Protein AF-A0A836FX72-F1 (afdb_monomer_lite)

Radius of gyration: 22.51 Å; chains: 1; bounding box: 65×48×49 Å

Foldseek 3Di:
DVVVVVVVVVVVVVVVVVVVLLLVLLVVVQVVQQVVCVVVVHGGQQPCPHGNPCVSVVVLVVLQVDDDDDDPDDPVVVVVVLVVVVVVQLVVLVVVLVVLVVVVCVVQVDDDLVVLLVVLQDLVVLVVVVVSLVVNVVSLCSNLCHPPNVPSVVVCVVVVDPVNNQGRVSVVVVSSVSSSSVVVVVVVSVSSVSSNVVNPDDDDDPVNVVVVD

Structure (mmCIF, N/CA/C/O backbone):
data_AF-A0A836FX72-F1
#
_entry.id   AF-A0A836FX72-F1
#
loop_
_atom_site.group_PDB
_atom_site.id
_atom_site.type_symbol
_atom_site.label_atom_id
_atom_site.label_alt_id
_atom_site.label_comp_id
_atom_site.label_asym_id
_atom_site.label_entity_id
_atom_site.label_seq_id
_atom_site.pdbx_PDB_ins_code
_atom_site.Cartn_x
_atom_site.Cartn_y
_atom_site.Cartn_z
_atom_site.occupancy
_atom_site.B_iso_or_equiv
_atom_site.auth_seq_id
_atom_site.auth_comp_id
_atom_site.auth_asym_id
_atom_site.auth_atom_id
_atom_site.pdbx_PDB_model_num
ATOM 1 N N . LEU A 1 1 ? 8.941 -32.228 25.944 1.00 68.69 1 LEU A N 1
ATOM 2 C CA . LEU A 1 1 ? 7.934 -32.585 24.914 1.00 68.69 1 LEU A CA 1
ATOM 3 C C . LEU A 1 1 ? 6.938 -31.453 24.655 1.00 68.69 1 LEU A C 1
ATOM 5 O O . LEU A 1 1 ? 6.919 -30.969 23.537 1.00 68.69 1 LEU A O 1
ATOM 9 N N . HIS A 1 2 ? 6.199 -30.949 25.654 1.00 79.69 2 HIS A N 1
ATOM 10 C CA . HIS A 1 2 ? 5.219 -29.865 25.441 1.00 79.69 2 HIS A CA 1
ATOM 11 C C . HIS A 1 2 ? 5.823 -28.561 24.873 1.00 79.69 2 HIS A C 1
ATOM 13 O O . HIS A 1 2 ? 5.296 -28.011 23.914 1.00 79.69 2 HIS A O 1
ATOM 19 N N . TYR A 1 3 ? 6.967 -28.100 25.400 1.00 82.31 3 TYR A N 1
ATOM 20 C CA . TYR A 1 3 ? 7.664 -26.912 24.875 1.00 82.31 3 TYR A CA 1
ATOM 21 C C . TYR A 1 3 ? 8.167 -27.109 23.435 1.00 82.31 3 TYR A C 1
ATOM 23 O O . TYR A 1 3 ? 7.985 -26.238 22.597 1.00 82.31 3 TYR A O 1
ATOM 31 N N . ILE A 1 4 ? 8.718 -28.290 23.130 1.00 84.25 4 ILE A N 1
ATOM 32 C CA . ILE A 1 4 ? 9.203 -28.638 21.785 1.00 84.25 4 ILE A CA 1
ATOM 33 C C . ILE A 1 4 ? 8.033 -28.667 20.788 1.00 84.25 4 ILE A C 1
ATOM 35 O O . ILE A 1 4 ? 8.119 -28.070 19.718 1.00 84.25 4 ILE A O 1
ATOM 39 N N . ASN A 1 5 ? 6.901 -29.270 21.164 1.00 87.00 5 ASN A N 1
ATOM 40 C CA . ASN A 1 5 ? 5.698 -29.267 20.332 1.00 87.00 5 ASN A CA 1
ATOM 41 C C . ASN A 1 5 ? 5.167 -27.844 20.116 1.00 87.00 5 ASN A C 1
ATOM 43 O O . ASN A 1 5 ? 4.819 -27.504 18.992 1.00 87.00 5 ASN A O 1
ATOM 47 N N . TYR A 1 6 ? 5.168 -26.994 21.148 1.00 90.62 6 TYR A N 1
ATOM 48 C CA . TYR A 1 6 ? 4.788 -25.586 21.011 1.00 90.62 6 TYR A CA 1
ATOM 49 C C . TYR A 1 6 ? 5.707 -24.843 20.035 1.00 90.62 6 TYR A C 1
ATOM 51 O O . TYR A 1 6 ? 5.209 -24.183 19.128 1.00 90.62 6 TYR A O 1
ATOM 59 N N . THR A 1 7 ? 7.031 -25.019 20.142 1.00 87.31 7 THR A N 1
ATOM 60 C CA . THR A 1 7 ? 7.983 -24.402 19.204 1.00 87.31 7 THR A CA 1
ATOM 61 C C . THR A 1 7 ? 7.789 -24.887 17.767 1.00 87.31 7 THR A C 1
ATOM 63 O O . THR A 1 7 ? 7.856 -24.091 16.833 1.00 87.31 7 THR A O 1
ATOM 66 N N . ILE A 1 8 ? 7.482 -26.173 17.566 1.00 90.88 8 ILE A N 1
ATOM 67 C CA . ILE A 1 8 ? 7.210 -26.726 16.233 1.00 90.88 8 ILE A CA 1
ATOM 68 C C . ILE A 1 8 ? 5.912 -26.139 15.674 1.00 90.88 8 ILE A 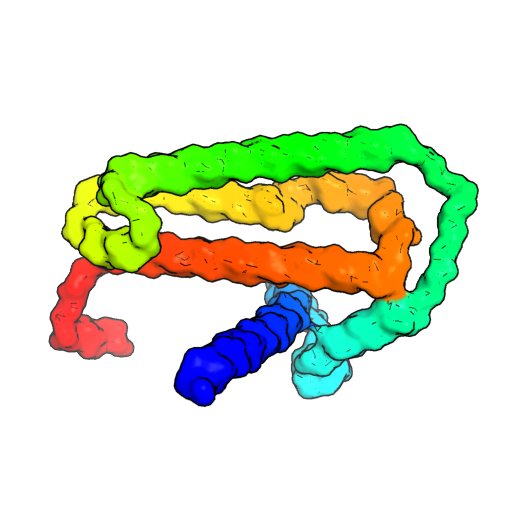C 1
ATOM 70 O O . ILE A 1 8 ? 5.897 -25.676 14.536 1.00 90.88 8 ILE A O 1
ATOM 74 N N . ILE A 1 9 ? 4.843 -26.086 16.474 1.00 91.56 9 ILE A N 1
ATOM 75 C CA . ILE A 1 9 ? 3.561 -25.495 16.067 1.00 91.56 9 ILE A CA 1
ATOM 76 C C . ILE A 1 9 ? 3.744 -24.018 15.705 1.00 91.56 9 ILE A C 1
ATOM 78 O O . ILE A 1 9 ? 3.233 -23.583 14.673 1.00 91.56 9 ILE A O 1
ATOM 82 N N . THR A 1 10 ? 4.515 -23.254 16.487 1.00 90.31 10 THR A N 1
ATOM 83 C CA . THR A 1 10 ? 4.788 -21.848 16.164 1.00 90.31 10 THR A CA 1
ATOM 84 C C . THR A 1 10 ? 5.560 -21.707 14.854 1.00 90.31 10 THR A C 1
ATOM 86 O O . THR A 1 10 ? 5.171 -20.896 14.018 1.00 90.31 10 THR A O 1
ATOM 89 N N . MET A 1 11 ? 6.578 -22.540 14.610 1.00 90.44 11 MET A N 1
ATOM 90 C CA . MET A 1 11 ? 7.338 -22.503 13.352 1.00 90.44 11 MET A CA 1
ATOM 91 C C . MET A 1 11 ? 6.458 -22.853 12.148 1.00 90.44 11 MET A C 1
ATOM 93 O O . MET A 1 11 ? 6.493 -22.159 11.135 1.00 90.44 11 MET A O 1
ATOM 97 N N . VAL A 1 12 ? 5.603 -23.872 12.275 1.00 93.56 12 VAL A N 1
ATOM 98 C CA . VAL A 1 12 ? 4.638 -24.236 11.226 1.00 93.56 12 VAL A CA 1
ATOM 99 C C . VAL A 1 12 ? 3.649 -23.096 10.973 1.00 93.56 12 VAL A C 1
ATOM 101 O O . VAL A 1 12 ? 3.371 -22.777 9.819 1.00 93.56 12 VAL A O 1
ATOM 104 N N . SER A 1 13 ? 3.150 -22.437 12.022 1.00 92.44 13 SER A N 1
ATOM 105 C CA . SER A 1 13 ? 2.222 -21.312 11.865 1.00 92.44 13 SER A CA 1
ATOM 106 C C . SER A 1 13 ? 2.851 -20.113 11.142 1.00 92.44 13 SER A C 1
ATOM 108 O O . SER A 1 13 ? 2.178 -19.480 10.329 1.00 92.44 13 SER A O 1
ATOM 110 N N . ILE A 1 14 ? 4.143 -19.848 11.372 1.00 92.75 14 ILE A N 1
ATOM 111 C CA . ILE A 1 14 ? 4.892 -18.789 10.681 1.00 92.75 14 ILE A CA 1
ATOM 112 C C . ILE A 1 14 ? 5.055 -19.135 9.195 1.00 92.75 14 ILE A C 1
ATOM 114 O O . ILE A 1 14 ? 4.744 -18.305 8.345 1.00 92.75 14 ILE A O 1
ATOM 118 N N . LEU A 1 15 ? 5.437 -20.373 8.863 1.00 92.25 15 LEU A N 1
ATOM 119 C CA . LEU A 1 15 ? 5.577 -20.805 7.463 1.00 92.25 15 LEU A CA 1
ATOM 120 C C . LEU A 1 15 ? 4.253 -20.720 6.694 1.00 92.25 15 LEU A C 1
ATOM 122 O O . LEU A 1 15 ? 4.210 -20.284 5.545 1.00 92.25 15 LEU A O 1
ATOM 126 N N . ILE A 1 16 ? 3.152 -21.116 7.334 1.00 94.06 16 ILE A N 1
ATOM 127 C CA . ILE A 1 16 ? 1.816 -21.007 6.743 1.00 94.06 16 ILE A CA 1
ATOM 128 C C . ILE A 1 16 ? 1.466 -19.534 6.476 1.00 94.06 16 ILE A C 1
ATOM 130 O O . ILE A 1 16 ? 0.937 -19.217 5.408 1.00 94.06 16 ILE A O 1
ATOM 134 N N . LEU A 1 17 ? 1.782 -18.630 7.409 1.00 90.56 17 LEU A N 1
ATOM 135 C CA . LEU A 1 17 ? 1.553 -17.193 7.242 1.00 90.56 17 LEU A CA 1
ATOM 136 C C . LEU A 1 17 ? 2.317 -16.632 6.035 1.00 90.56 17 LEU A C 1
ATOM 138 O O . LEU A 1 17 ? 1.729 -15.912 5.228 1.00 90.56 17 LEU A O 1
ATOM 142 N N . GLU A 1 18 ? 3.591 -16.990 5.875 1.00 88.25 18 GLU A N 1
ATOM 143 C CA . GLU A 1 18 ? 4.417 -16.539 4.747 1.00 88.25 18 GLU A CA 1
ATOM 144 C C . GLU A 1 18 ? 3.818 -16.950 3.395 1.00 88.25 18 GLU A C 1
ATOM 146 O O . GLU A 1 18 ? 3.715 -16.125 2.482 1.00 88.25 18 GLU A O 1
ATOM 151 N N . ILE A 1 19 ? 3.338 -18.193 3.277 1.00 91.62 19 ILE A N 1
ATOM 152 C CA . ILE A 1 19 ? 2.690 -18.687 2.053 1.00 91.62 19 ILE A CA 1
ATOM 153 C C . ILE A 1 19 ? 1.440 -17.859 1.730 1.00 91.62 19 ILE A C 1
ATOM 155 O O . ILE A 1 19 ? 1.252 -17.453 0.580 1.00 91.62 19 ILE A O 1
ATOM 159 N N . TYR A 1 20 ? 0.598 -17.561 2.724 1.00 91.00 20 TYR A N 1
ATOM 160 C CA . TYR A 1 20 ? -0.599 -16.746 2.502 1.00 91.00 20 TYR A CA 1
ATOM 161 C C . TYR A 1 20 ? -0.271 -15.319 2.063 1.00 91.00 20 TYR A C 1
ATOM 163 O O . TYR A 1 20 ? -0.951 -14.789 1.181 1.00 91.00 20 TYR A O 1
ATOM 171 N N . VAL A 1 21 ? 0.776 -14.708 2.622 1.00 90.62 21 VAL A N 1
ATOM 172 C CA . VAL A 1 21 ? 1.213 -13.365 2.214 1.00 90.62 21 VAL A CA 1
ATOM 173 C C . VAL A 1 21 ? 1.683 -13.370 0.758 1.00 90.62 21 VAL A C 1
ATOM 175 O O . VAL A 1 21 ? 1.241 -12.524 -0.019 1.00 90.62 21 VAL A O 1
ATOM 178 N N . LEU A 1 22 ? 2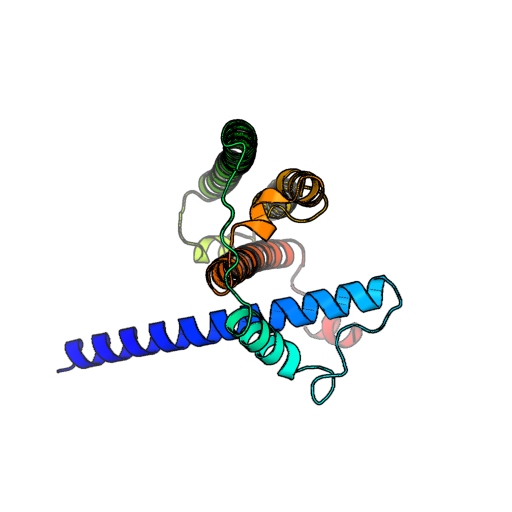.495 -14.350 0.344 1.00 89.25 22 LEU A N 1
ATOM 179 C CA . LEU A 1 22 ? 2.975 -14.461 -1.042 1.00 89.25 22 LEU A CA 1
ATOM 180 C C . LEU A 1 22 ? 1.834 -14.676 -2.044 1.00 89.25 22 LEU A C 1
ATOM 182 O O . LEU A 1 22 ? 1.803 -14.053 -3.109 1.00 89.25 22 LEU A O 1
ATOM 186 N N . VAL A 1 23 ? 0.862 -15.519 -1.692 1.00 91.50 23 VAL A N 1
ATOM 187 C CA . VAL A 1 23 ? -0.351 -15.715 -2.496 1.00 91.50 23 VAL A CA 1
ATOM 188 C C . VAL A 1 23 ? -1.155 -14.412 -2.579 1.00 91.50 23 VAL A C 1
ATOM 190 O O . VAL A 1 23 ? -1.604 -14.031 -3.663 1.00 91.50 23 VAL A O 1
ATOM 193 N N . GLY A 1 24 ? -1.285 -13.690 -1.463 1.00 90.94 24 GLY A N 1
ATOM 194 C CA . GLY A 1 24 ? -1.937 -12.383 -1.402 1.00 90.94 24 GLY A CA 1
ATOM 195 C C . GLY A 1 24 ? -1.296 -11.361 -2.339 1.00 90.94 24 GLY A C 1
ATOM 196 O O . GLY A 1 24 ? -2.005 -10.720 -3.115 1.00 90.94 24 GLY A O 1
ATOM 197 N N . VAL A 1 25 ? 0.036 -11.262 -2.336 1.00 92.25 25 VAL A N 1
ATOM 198 C CA . VAL A 1 25 ? 0.802 -10.390 -3.243 1.00 92.25 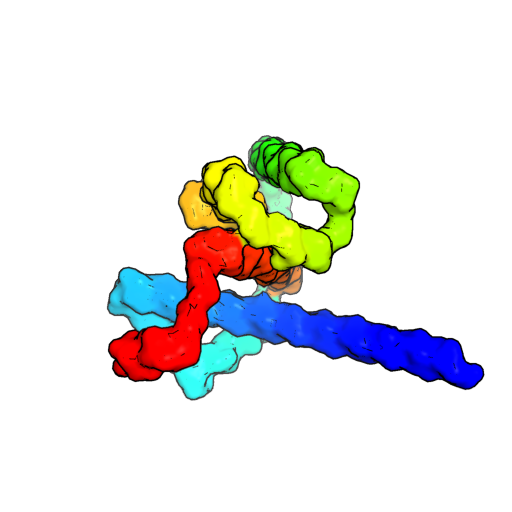25 VAL A CA 1
ATOM 199 C C . VAL A 1 25 ? 0.520 -10.734 -4.707 1.00 92.25 25 VAL A C 1
ATOM 201 O O . VAL A 1 25 ? 0.174 -9.856 -5.503 1.00 92.25 25 VAL A O 1
ATOM 204 N N . ALA A 1 26 ? 0.593 -12.018 -5.063 1.00 90.50 26 ALA A N 1
ATOM 205 C CA . ALA A 1 26 ? 0.369 -12.478 -6.430 1.00 90.50 26 ALA A CA 1
ATOM 206 C C . ALA A 1 26 ? -1.027 -12.086 -6.948 1.00 90.50 26 ALA A C 1
ATOM 208 O O . ALA A 1 26 ? -1.158 -11.566 -8.060 1.00 90.50 26 ALA A O 1
ATOM 209 N N . PHE A 1 27 ? -2.074 -12.271 -6.141 1.00 91.94 27 PHE A N 1
ATOM 210 C CA . PHE A 1 27 ? -3.436 -11.901 -6.530 1.00 91.94 27 PHE A CA 1
ATOM 211 C C . PHE A 1 27 ? -3.705 -10.398 -6.474 1.00 91.94 27 PHE A C 1
ATOM 213 O O . PHE A 1 27 ? -4.462 -9.899 -7.311 1.00 91.94 27 PHE A O 1
ATOM 220 N N . LEU A 1 28 ? -3.063 -9.663 -5.564 1.00 91.31 28 LEU A N 1
ATOM 221 C CA . LEU A 1 28 ? -3.167 -8.206 -5.506 1.00 91.31 28 LEU A CA 1
ATOM 222 C C . LEU A 1 28 ? -2.687 -7.570 -6.818 1.00 91.31 28 LEU A C 1
ATOM 224 O O . LEU A 1 28 ? -3.384 -6.719 -7.367 1.00 91.31 28 LEU A O 1
ATOM 228 N N . THR A 1 29 ? -1.581 -8.060 -7.388 1.00 89.88 29 THR A N 1
ATOM 229 C CA . THR A 1 29 ? -1.064 -7.570 -8.683 1.00 89.88 29 THR A CA 1
ATOM 230 C C . THR A 1 29 ? -2.036 -7.821 -9.848 1.00 89.88 29 THR A C 1
ATOM 232 O O . THR A 1 29 ? -2.132 -7.035 -10.794 1.00 89.88 29 THR A O 1
ATOM 235 N N . LEU A 1 30 ? -2.775 -8.938 -9.826 1.00 92.12 30 LEU A N 1
ATOM 236 C CA . LEU A 1 30 ? -3.794 -9.238 -10.835 1.00 92.12 30 LEU A CA 1
ATOM 237 C C . LEU A 1 30 ? -5.007 -8.324 -10.668 1.00 92.12 30 LEU A C 1
ATOM 239 O O . LEU A 1 30 ? -5.529 -7.806 -11.657 1.00 92.12 30 LEU A O 1
ATOM 243 N N . LEU A 1 31 ? -5.453 -8.151 -9.426 1.00 91.19 31 LEU A N 1
ATOM 244 C CA . LEU A 1 31 ? -6.589 -7.312 -9.079 1.00 91.19 31 LEU A CA 1
ATOM 245 C C . LEU A 1 31 ? -6.333 -5.863 -9.488 1.00 91.19 31 LEU A C 1
ATOM 247 O O . LEU A 1 31 ? -7.184 -5.278 -10.152 1.00 91.19 31 LEU A O 1
ATOM 251 N N . GLU A 1 32 ? -5.156 -5.317 -9.188 1.00 89.31 32 GLU A N 1
ATOM 252 C CA . GLU A 1 32 ? -4.779 -3.959 -9.584 1.00 89.31 32 GLU A CA 1
ATOM 253 C C . GLU A 1 32 ? -4.860 -3.777 -11.108 1.00 89.31 32 GLU A C 1
ATOM 255 O O . GLU A 1 32 ? -5.545 -2.877 -11.593 1.00 89.31 32 GLU A O 1
ATOM 260 N N . ARG A 1 33 ? -4.291 -4.710 -11.887 1.00 89.81 33 ARG A N 1
ATOM 261 C CA . ARG A 1 33 ? -4.372 -4.683 -13.361 1.00 89.81 33 ARG A CA 1
ATOM 262 C C . ARG A 1 33 ? -5.799 -4.787 -13.898 1.00 89.81 33 ARG A C 1
ATOM 264 O O . ARG A 1 33 ? -6.086 -4.244 -14.966 1.00 89.81 33 ARG A O 1
ATOM 271 N N . LYS A 1 34 ? -6.690 -5.501 -13.207 1.00 90.19 34 LYS A N 1
ATOM 272 C CA . LYS A 1 34 ? -8.106 -5.583 -13.586 1.00 90.19 34 LYS A CA 1
ATOM 273 C C . LYS A 1 34 ? -8.848 -4.295 -13.264 1.00 90.19 34 LYS A C 1
ATOM 275 O O . LYS A 1 34 ? -9.540 -3.800 -14.144 1.00 90.19 34 LYS A O 1
ATOM 280 N N . ILE A 1 35 ? -8.680 -3.753 -12.057 1.00 91.44 35 ILE A N 1
ATOM 281 C CA . ILE A 1 35 ? -9.314 -2.495 -11.639 1.00 91.44 35 ILE A CA 1
ATOM 282 C C . ILE A 1 35 ? -8.877 -1.354 -12.555 1.00 91.44 35 ILE A C 1
ATOM 284 O O . ILE A 1 35 ? -9.733 -0.657 -13.087 1.00 91.44 35 ILE A O 1
ATOM 288 N N . LEU A 1 36 ? -7.577 -1.217 -12.826 1.00 89.19 36 LEU A N 1
ATOM 289 C CA . LEU A 1 36 ? -7.069 -0.206 -13.757 1.00 89.19 36 LEU A CA 1
ATOM 290 C C . LEU A 1 36 ? -7.621 -0.393 -15.172 1.00 89.19 36 LEU A C 1
ATOM 292 O O . LEU A 1 36 ? -7.940 0.586 -15.836 1.00 89.19 36 LEU A O 1
ATOM 296 N N . GLY A 1 37 ? -7.778 -1.642 -15.623 1.00 89.00 37 GLY A N 1
ATOM 297 C CA . GLY A 1 37 ? -8.465 -1.932 -16.877 1.00 89.00 37 GLY A CA 1
ATOM 298 C C . GLY A 1 37 ? -9.898 -1.400 -16.870 1.00 89.00 37 GLY A C 1
ATOM 299 O O . GLY A 1 37 ? -10.262 -0.645 -17.764 1.00 89.00 37 GLY A O 1
ATOM 300 N N . TYR A 1 38 ? -10.681 -1.740 -15.842 1.00 91.50 38 TYR A N 1
ATOM 301 C CA . TYR A 1 38 ? -12.073 -1.301 -15.725 1.00 91.50 38 TYR A CA 1
ATOM 302 C C . TYR A 1 38 ? -12.211 0.224 -15.651 1.00 91.50 38 TYR A C 1
ATOM 304 O O . TYR A 1 38 ? -13.088 0.766 -16.312 1.00 91.50 38 TYR A O 1
ATOM 312 N N . ILE A 1 39 ? -11.328 0.912 -14.917 1.00 92.81 39 ILE A N 1
ATOM 313 C CA . ILE A 1 39 ? -11.294 2.385 -14.846 1.00 92.81 39 ILE A CA 1
ATOM 314 C C . ILE A 1 39 ? -10.980 2.997 -16.218 1.00 92.81 39 ILE A C 1
ATOM 316 O O . ILE A 1 39 ? -11.537 4.026 -16.577 1.00 92.81 39 ILE A O 1
ATOM 320 N N . GLN A 1 40 ? -10.105 2.360 -16.997 1.00 94.44 40 GLN A N 1
ATOM 321 C CA . GLN A 1 40 ? -9.725 2.785 -18.349 1.00 94.44 40 GLN A CA 1
ATOM 322 C C . GLN A 1 40 ? -10.661 2.229 -19.438 1.00 94.44 40 GLN A C 1
ATOM 324 O O . GLN A 1 40 ? -10.282 2.211 -20.607 1.00 94.44 40 GLN A O 1
ATOM 329 N N . GLU A 1 41 ? -11.828 1.691 -19.064 1.00 91.69 41 GLU A N 1
ATOM 330 C CA . GLU A 1 41 ? -12.808 1.075 -19.973 1.00 91.69 41 GLU A CA 1
ATOM 331 C C . GLU A 1 41 ? -12.234 -0.022 -20.896 1.00 91.69 41 GLU A C 1
ATOM 333 O O . GLU A 1 41 ? -12.756 -0.316 -21.973 1.00 91.69 41 GLU A O 1
ATOM 338 N N . ARG A 1 42 ? -11.166 -0.704 -20.465 1.00 92.31 42 ARG A N 1
ATOM 339 C CA . ARG A 1 42 ? -10.561 -1.840 -21.177 1.00 92.31 42 ARG A CA 1
ATOM 340 C C . ARG A 1 42 ? -10.566 -3.100 -20.324 1.00 92.31 42 ARG A C 1
ATOM 342 O O . ARG A 1 42 ? -10.417 -3.083 -19.108 1.00 92.31 42 ARG A O 1
ATOM 349 N N . LYS A 1 43 ? -10.662 -4.267 -20.956 1.00 84.56 43 LYS A N 1
ATOM 350 C CA . LYS A 1 43 ? -10.574 -5.530 -20.209 1.00 84.56 43 LYS A CA 1
ATOM 351 C C . LYS A 1 43 ? -9.135 -5.749 -19.728 1.00 84.56 43 LYS A C 1
ATOM 353 O O . LYS A 1 43 ? -8.202 -5.767 -20.531 1.00 84.56 43 LYS A O 1
ATOM 358 N N . GLY A 1 44 ? -8.968 -5.941 -18.419 1.00 89.31 44 GLY A N 1
ATOM 359 C CA . GLY A 1 44 ? -7.713 -6.402 -17.824 1.00 89.31 44 GLY A CA 1
ATOM 360 C C . GLY A 1 44 ? -7.345 -7.836 -18.248 1.00 89.31 44 GLY A C 1
ATOM 361 O O . GLY A 1 44 ? -8.009 -8.438 -19.100 1.00 89.31 44 GLY A O 1
ATOM 362 N N . PRO A 1 45 ? -6.289 -8.427 -17.662 1.00 88.12 45 PRO A N 1
ATOM 363 C CA . PRO A 1 45 ? -5.833 -9.768 -18.022 1.00 88.12 45 PRO A CA 1
ATOM 364 C C . PRO A 1 45 ? -6.932 -10.820 -17.793 1.00 88.12 45 PRO A C 1
ATOM 366 O O . PRO A 1 45 ? -7.241 -11.158 -16.655 1.00 88.12 45 PRO A O 1
ATOM 369 N N . ASN A 1 46 ? -7.509 -11.343 -18.882 1.00 88.62 46 ASN A N 1
ATOM 370 C CA . ASN A 1 46 ? -8.597 -12.336 -18.847 1.00 88.62 46 ASN A CA 1
ATOM 371 C C . ASN A 1 46 ? -8.318 -13.605 -19.674 1.00 88.62 46 ASN A C 1
ATOM 373 O O . ASN A 1 46 ? -9.133 -14.518 -19.666 1.00 88.62 46 ASN A O 1
ATOM 377 N N . LYS A 1 47 ? -7.190 -13.679 -20.398 1.00 84.31 47 LYS A N 1
ATOM 378 C CA . LYS A 1 47 ? -6.911 -14.785 -21.339 1.00 84.31 47 LYS A CA 1
ATOM 379 C C . LYS A 1 47 ? -6.297 -16.034 -20.690 1.00 84.31 47 LYS A C 1
ATOM 381 O O . LYS A 1 47 ? -6.379 -17.111 -21.265 1.00 84.31 47 LYS A O 1
ATOM 386 N N . VAL A 1 48 ? -5.621 -15.900 -19.546 1.00 86.00 48 VAL A N 1
ATOM 387 C CA . VAL A 1 48 ? -4.868 -17.007 -18.925 1.00 86.00 48 VAL A CA 1
ATOM 388 C C . VAL A 1 48 ? -5.751 -17.733 -17.910 1.00 86.00 48 VAL A C 1
ATOM 390 O O . VAL A 1 48 ? -5.855 -17.325 -16.753 1.00 86.00 48 VAL A O 1
ATOM 393 N N . GLY A 1 49 ? -6.398 -18.807 -18.363 1.00 85.88 49 GLY A N 1
ATOM 394 C CA . GLY A 1 49 ? -7.379 -19.559 -17.579 1.00 85.88 49 GLY A CA 1
ATOM 395 C C . GLY A 1 49 ? -8.716 -18.832 -17.422 1.00 85.88 49 GLY A C 1
ATOM 396 O O . GLY A 1 49 ? -8.975 -17.830 -18.088 1.00 85.88 49 GLY A O 1
ATOM 397 N N . VAL A 1 50 ? -9.569 -19.327 -16.521 1.00 85.81 50 VAL A N 1
ATOM 398 C CA . VAL A 1 50 ? -10.897 -18.745 -16.268 1.00 85.81 50 VAL A CA 1
ATOM 399 C C . VAL A 1 50 ? -10.733 -17.351 -15.664 1.00 85.81 50 VAL A C 1
ATOM 401 O O . VAL A 1 50 ? -10.230 -17.195 -14.553 1.00 85.81 50 VAL A O 1
ATOM 404 N N . GLY A 1 51 ? -11.088 -16.318 -16.432 1.00 85.06 51 GLY A N 1
ATOM 405 C CA . GLY A 1 51 ? -10.997 -14.925 -15.998 1.00 85.06 51 GLY A CA 1
ATOM 406 C C . GLY A 1 51 ? -9.584 -14.471 -15.619 1.00 85.06 51 GLY A C 1
ATOM 407 O O . GLY A 1 51 ? -9.453 -13.573 -14.796 1.00 85.06 51 GLY A O 1
ATOM 408 N N . GLY A 1 52 ? -8.518 -15.081 -16.145 1.00 88.75 52 GLY A N 1
ATOM 409 C CA . GLY A 1 52 ? -7.147 -14.633 -15.869 1.00 88.75 52 GLY A CA 1
ATOM 410 C C . GLY A 1 52 ? -6.567 -15.028 -14.504 1.00 88.75 52 GLY A C 1
ATOM 411 O O . GLY A 1 52 ? -5.519 -14.504 -14.139 1.00 88.75 52 GLY A O 1
ATOM 412 N N . ILE A 1 53 ? -7.204 -15.922 -13.736 1.00 90.69 53 ILE A N 1
ATOM 413 C CA . ILE A 1 53 ? -6.747 -16.311 -12.381 1.00 90.69 53 ILE A CA 1
ATOM 414 C C . ILE A 1 53 ? -5.312 -16.861 -12.391 1.00 90.69 53 ILE A C 1
ATOM 416 O O . ILE A 1 53 ? -4.538 -16.575 -11.484 1.00 90.69 53 ILE A O 1
ATOM 420 N N . PHE A 1 54 ? -4.923 -17.589 -13.441 1.00 91.88 54 PHE A N 1
ATOM 421 C CA . PHE A 1 54 ? -3.578 -18.164 -13.562 1.00 91.88 54 PHE A CA 1
ATOM 422 C C . PHE A 1 54 ? -2.517 -17.171 -14.076 1.00 91.88 54 PHE A C 1
ATOM 424 O O . PHE A 1 54 ? -1.361 -17.542 -14.287 1.00 91.88 54 PHE A O 1
ATOM 431 N N . GLN A 1 55 ? -2.872 -15.900 -14.277 1.00 92.50 55 GLN A N 1
ATOM 432 C CA . GLN A 1 55 ? -1.952 -14.872 -14.762 1.00 92.50 55 GLN A CA 1
ATOM 433 C C . GLN A 1 55 ? -0.715 -14.658 -13.862 1.00 92.50 55 GLN A C 1
ATOM 435 O O . GLN A 1 55 ? 0.378 -14.587 -14.427 1.00 92.50 55 GLN A O 1
ATOM 440 N N . PRO A 1 56 ? -0.812 -14.598 -12.516 1.00 90.44 56 PRO A N 1
ATOM 441 C CA . PRO A 1 56 ? 0.362 -14.390 -11.664 1.00 90.44 56 PRO A CA 1
ATOM 442 C C . PRO A 1 56 ? 1.412 -15.497 -11.824 1.00 90.44 56 PRO A C 1
ATOM 444 O O . PRO A 1 56 ? 2.605 -15.217 -11.903 1.00 90.44 56 PRO A O 1
ATOM 447 N N . PHE A 1 57 ? 0.971 -16.750 -11.986 1.00 89.06 57 PHE A N 1
ATOM 448 C CA . PHE A 1 57 ? 1.868 -17.878 -12.252 1.00 89.06 57 PHE A CA 1
ATOM 449 C C . PHE A 1 57 ? 2.572 -17.745 -13.606 1.00 89.06 57 PHE A C 1
ATOM 451 O O . PHE A 1 57 ? 3.772 -17.995 -13.709 1.00 89.06 57 PHE A O 1
ATOM 458 N N . ARG A 1 58 ? 1.858 -17.304 -14.650 1.00 89.31 58 ARG A N 1
ATOM 459 C CA . ARG A 1 58 ? 2.467 -17.047 -15.964 1.00 89.31 58 ARG A CA 1
ATOM 460 C C . ARG A 1 58 ? 3.515 -15.939 -15.892 1.00 89.31 58 ARG A C 1
ATOM 462 O O . ARG A 1 58 ? 4.558 -16.068 -16.530 1.00 89.31 58 ARG A O 1
ATOM 469 N N . ASP A 1 59 ? 3.240 -14.870 -15.153 1.00 87.75 59 ASP A N 1
ATOM 470 C CA . ASP A 1 59 ? 4.170 -13.750 -14.997 1.00 87.75 59 ASP A CA 1
ATOM 471 C C . ASP A 1 59 ? 5.429 -14.182 -14.228 1.00 87.75 59 ASP A C 1
ATOM 473 O O . ASP A 1 59 ? 6.539 -13.871 -14.663 1.00 87.75 59 ASP A O 1
ATOM 477 N N . ALA A 1 60 ? 5.280 -15.004 -13.183 1.00 86.69 60 ALA A N 1
ATOM 478 C CA . ALA A 1 60 ? 6.408 -15.620 -12.486 1.00 86.69 60 ALA A CA 1
ATOM 479 C C . ALA A 1 60 ? 7.252 -16.496 -13.430 1.00 86.69 60 ALA A C 1
ATOM 481 O O . ALA A 1 60 ? 8.459 -16.290 -13.555 1.00 86.69 60 ALA A O 1
ATOM 482 N N . ILE A 1 61 ? 6.627 -17.419 -14.175 1.00 88.12 61 ILE A N 1
ATOM 483 C CA . ILE A 1 61 ? 7.329 -18.280 -15.147 1.00 88.12 61 ILE A CA 1
ATOM 484 C C . ILE A 1 61 ? 8.016 -17.440 -16.233 1.00 88.12 61 ILE A C 1
ATOM 486 O O . ILE A 1 61 ? 9.134 -17.753 -16.638 1.00 88.12 61 ILE A O 1
ATOM 490 N N . LYS A 1 62 ? 7.378 -16.364 -16.709 1.00 87.88 62 LYS A N 1
ATOM 491 C CA . LYS A 1 62 ? 7.955 -15.441 -17.697 1.00 87.88 62 LYS A CA 1
ATOM 492 C C . LYS A 1 62 ? 9.231 -14.801 -17.162 1.00 87.88 62 LYS A C 1
ATOM 494 O O . LYS A 1 62 ? 10.232 -14.788 -17.875 1.00 87.88 62 LYS A O 1
ATOM 499 N N . LEU A 1 63 ? 9.202 -14.292 -15.930 1.00 83.06 63 LEU A N 1
ATOM 500 C CA . LEU A 1 63 ? 10.376 -13.699 -15.296 1.00 83.06 63 LEU A CA 1
ATOM 501 C C . LEU A 1 63 ? 11.476 -14.737 -15.144 1.00 83.06 63 LEU A C 1
ATOM 503 O O . LEU A 1 63 ? 12.585 -14.472 -15.581 1.00 83.06 63 LEU A O 1
ATOM 507 N N . PHE A 1 64 ? 11.166 -15.951 -14.683 1.00 81.31 64 PHE A N 1
ATOM 508 C CA . PHE A 1 64 ? 12.135 -17.045 -14.617 1.00 81.31 64 PHE A CA 1
ATOM 509 C C . PHE A 1 64 ? 12.576 -17.586 -15.977 1.00 81.31 64 PHE A C 1
ATOM 511 O O . PHE A 1 64 ? 13.522 -18.353 -16.011 1.00 81.31 64 PHE A O 1
ATOM 518 N N . ARG A 1 65 ? 11.988 -17.230 -17.114 1.00 83.25 65 ARG A N 1
ATOM 519 C CA . ARG A 1 65 ? 12.496 -17.672 -18.428 1.00 83.25 65 ARG A CA 1
ATOM 520 C C . ARG A 1 65 ? 13.275 -16.592 -19.169 1.00 83.25 65 ARG A C 1
ATOM 522 O O . ARG A 1 65 ? 13.803 -16.873 -20.237 1.00 83.25 65 ARG A O 1
ATOM 529 N N . LYS A 1 66 ? 13.338 -15.376 -18.623 1.00 82.00 66 LYS A N 1
ATOM 530 C CA . LYS A 1 66 ? 14.019 -14.249 -19.259 1.00 82.00 66 LYS A CA 1
ATOM 531 C C . LYS A 1 66 ? 15.538 -14.441 -19.210 1.00 82.00 66 LYS A C 1
ATOM 533 O O . LYS A 1 66 ? 16.081 -14.831 -18.175 1.00 82.00 66 LYS A O 1
ATOM 538 N N . GLU A 1 67 ? 16.195 -14.167 -20.331 1.00 76.38 67 GLU A N 1
ATOM 539 C CA . GLU A 1 67 ? 17.653 -14.193 -20.449 1.00 76.38 67 GLU A CA 1
ATOM 540 C C . GLU A 1 67 ? 18.290 -13.054 -19.646 1.00 76.38 67 GLU A C 1
ATOM 542 O O . GLU A 1 67 ? 17.693 -11.988 -19.451 1.00 76.38 67 GLU A O 1
ATOM 547 N N . VAL A 1 68 ? 19.502 -13.307 -19.152 1.00 70.12 68 VAL A N 1
ATOM 548 C CA . VAL A 1 68 ? 20.314 -12.309 -18.455 1.00 70.12 68 VAL A CA 1
ATOM 549 C C . VAL A 1 68 ? 21.108 -11.559 -19.517 1.00 70.12 68 VAL A C 1
ATOM 551 O O . VAL A 1 68 ? 22.005 -12.132 -20.130 1.00 70.12 68 VAL A O 1
ATOM 554 N N . PHE A 1 69 ? 20.776 -10.290 -19.743 1.00 68.12 69 PHE A N 1
ATOM 555 C CA . PHE A 1 69 ? 21.657 -9.404 -20.501 1.00 68.12 69 PHE A CA 1
ATOM 556 C C . PHE A 1 69 ? 22.740 -8.894 -19.546 1.00 68.12 69 PHE A C 1
ATOM 558 O O . PHE A 1 69 ? 22.512 -8.788 -18.351 1.00 68.12 69 PHE A O 1
ATOM 565 N N . ILE A 1 70 ? 23.946 -8.616 -20.024 1.00 68.31 70 ILE A N 1
ATOM 566 C CA . ILE A 1 70 ? 24.991 -8.005 -19.192 1.00 68.31 70 ILE A CA 1
ATOM 567 C C . ILE A 1 70 ? 25.236 -6.616 -19.761 1.00 68.31 70 ILE A C 1
ATOM 569 O O . ILE A 1 70 ? 25.518 -6.465 -20.949 1.00 68.31 70 ILE A O 1
ATOM 573 N N . VAL A 1 71 ? 25.084 -5.590 -18.925 1.00 71.00 71 VAL A N 1
ATOM 574 C CA . VAL A 1 71 ? 25.336 -4.202 -19.323 1.00 71.00 71 VAL A CA 1
ATOM 575 C C . VAL A 1 71 ? 26.826 -3.912 -19.146 1.00 71.00 71 VAL A C 1
ATOM 577 O O . VAL A 1 71 ? 27.332 -3.888 -18.029 1.00 71.00 71 VAL A O 1
ATOM 580 N N . TYR A 1 72 ? 27.538 -3.684 -20.252 1.00 66.75 72 TYR A N 1
ATOM 581 C CA . TYR A 1 72 ? 28.996 -3.480 -20.246 1.00 66.75 72 TYR A CA 1
ATOM 582 C C . TYR A 1 72 ? 29.438 -2.038 -19.935 1.00 66.75 72 TYR A C 1
ATOM 584 O O . TYR A 1 72 ? 30.609 -1.805 -19.646 1.00 66.75 72 TYR A O 1
ATOM 592 N N . LYS A 1 73 ? 28.534 -1.050 -20.001 1.00 63.19 73 LYS A N 1
ATOM 593 C CA . LYS A 1 73 ? 28.846 0.362 -19.726 1.00 63.19 73 LYS A CA 1
ATOM 594 C C . LYS A 1 73 ? 27.642 1.067 -19.104 1.00 63.19 73 LYS A C 1
ATOM 596 O O . LYS A 1 73 ? 26.640 1.263 -19.782 1.00 63.19 73 LYS A O 1
ATOM 601 N N . SER A 1 74 ? 27.770 1.491 -17.848 1.00 65.44 74 SER A N 1
ATOM 602 C CA . SER A 1 74 ? 26.755 2.275 -17.131 1.00 65.44 74 SER A CA 1
ATOM 603 C C . SER A 1 74 ? 27.347 3.605 -16.642 1.00 65.44 74 SER A C 1
ATOM 605 O O . SER A 1 74 ? 28.520 3.685 -16.273 1.00 65.44 74 SER A O 1
ATOM 607 N N . ARG A 1 75 ? 26.562 4.693 -16.683 1.00 66.50 75 ARG A N 1
ATOM 608 C CA . ARG A 1 75 ? 26.967 6.015 -16.162 1.00 66.50 75 ARG A CA 1
ATOM 609 C C . ARG A 1 75 ? 26.637 6.108 -14.671 1.00 66.50 75 ARG A C 1
ATOM 611 O O . ARG A 1 75 ? 25.666 6.759 -14.299 1.00 66.50 75 ARG A O 1
ATOM 618 N N . HIS A 1 76 ? 27.470 5.507 -13.824 1.00 68.56 76 HIS A N 1
ATOM 619 C CA . HIS A 1 76 ? 27.219 5.343 -12.382 1.00 68.56 76 HIS A CA 1
ATOM 620 C C . HIS A 1 76 ? 26.796 6.617 -11.623 1.00 68.56 76 HIS A C 1
ATOM 622 O O . HIS A 1 76 ? 25.942 6.540 -10.747 1.00 68.56 76 HIS A O 1
ATOM 628 N N . TYR A 1 77 ? 27.333 7.795 -11.966 1.00 75.94 77 TYR A N 1
ATOM 629 C CA . TYR A 1 77 ? 27.004 9.059 -11.285 1.00 75.94 77 TYR A CA 1
ATOM 630 C C . TYR A 1 77 ? 25.507 9.403 -11.303 1.00 75.94 77 TYR A C 1
ATOM 632 O O . TYR A 1 77 ? 24.964 9.845 -10.294 1.00 75.94 77 TYR A O 1
ATOM 640 N N . ILE A 1 78 ? 24.837 9.170 -12.435 1.00 75.75 78 ILE A N 1
ATOM 641 C CA . ILE A 1 78 ? 23.413 9.481 -12.589 1.00 75.75 78 ILE A CA 1
ATOM 642 C C . ILE A 1 78 ? 22.610 8.604 -11.620 1.00 75.75 78 ILE A C 1
ATOM 644 O O . ILE A 1 78 ? 21.834 9.130 -10.831 1.00 75.75 78 ILE A O 1
ATOM 648 N N . TYR A 1 79 ? 22.882 7.296 -11.583 1.00 73.38 79 TYR A N 1
ATOM 649 C CA . TYR A 1 79 ? 22.215 6.348 -10.682 1.00 73.38 79 TYR A CA 1
ATOM 650 C C . TYR A 1 79 ? 22.362 6.712 -9.203 1.00 73.38 79 TYR A C 1
ATOM 652 O O . TYR A 1 79 ? 21.388 6.635 -8.458 1.00 73.38 79 TYR A O 1
ATOM 660 N N . TYR A 1 80 ? 23.549 7.156 -8.777 1.00 76.56 80 TYR A N 1
ATOM 661 C CA . TYR A 1 80 ? 23.762 7.568 -7.388 1.00 76.56 80 TYR A CA 1
ATOM 662 C C . TYR A 1 80 ? 22.914 8.782 -7.001 1.00 76.56 80 TYR A C 1
ATOM 664 O O . TYR A 1 80 ? 22.363 8.802 -5.903 1.00 76.56 80 TYR A O 1
ATOM 672 N N . ILE A 1 81 ? 22.752 9.767 -7.889 1.00 78.62 81 ILE A N 1
ATOM 673 C CA . ILE A 1 81 ? 21.879 10.919 -7.615 1.00 78.62 81 ILE A CA 1
ATOM 674 C C . ILE A 1 81 ? 20.430 10.467 -7.432 1.00 78.62 81 ILE A C 1
ATOM 676 O O . ILE A 1 81 ? 19.762 10.916 -6.501 1.00 78.62 81 ILE A O 1
ATOM 680 N N . TRP A 1 82 ? 19.952 9.567 -8.290 1.00 76.38 82 TRP A N 1
ATOM 681 C CA . TRP A 1 82 ? 18.592 9.035 -8.207 1.00 76.38 82 TRP A CA 1
ATOM 682 C C . TRP A 1 82 ? 18.356 8.258 -6.915 1.00 76.38 82 TRP A C 1
ATOM 684 O O . TRP A 1 82 ? 17.373 8.517 -6.223 1.00 76.38 82 TRP A O 1
ATOM 694 N N . ALA A 1 83 ? 19.295 7.387 -6.541 1.00 79.44 83 ALA A N 1
ATOM 695 C CA . ALA A 1 83 ? 19.233 6.640 -5.288 1.00 79.44 83 ALA A CA 1
ATOM 696 C C . ALA A 1 83 ? 19.234 7.570 -4.064 1.00 79.44 83 ALA A C 1
ATOM 698 O O . ALA A 1 83 ? 18.463 7.376 -3.131 1.00 79.44 83 ALA A O 1
ATOM 699 N N . VAL A 1 84 ? 20.053 8.627 -4.060 1.00 84.00 84 VAL A N 1
ATOM 700 C CA . VAL A 1 84 ? 20.064 9.593 -2.949 1.00 84.00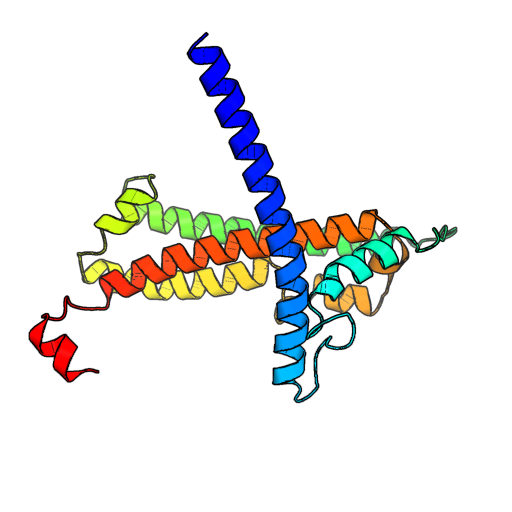 84 VAL A CA 1
ATOM 701 C C . VAL A 1 84 ? 18.739 10.356 -2.866 1.00 84.00 84 VAL A C 1
ATOM 703 O O . VAL A 1 84 ? 18.229 10.570 -1.766 1.00 84.00 84 VAL A O 1
ATOM 706 N N . ARG A 1 85 ? 18.141 10.731 -4.005 1.00 81.19 85 ARG A N 1
ATOM 707 C CA . ARG A 1 85 ? 16.827 11.396 -4.032 1.00 81.19 85 ARG A CA 1
ATOM 708 C C . ARG A 1 85 ? 15.727 10.482 -3.498 1.00 81.19 85 ARG A C 1
ATOM 710 O O . ARG A 1 85 ? 14.960 10.928 -2.646 1.00 81.19 85 ARG A O 1
ATOM 717 N N . SER A 1 86 ? 15.691 9.219 -3.919 1.00 79.88 86 SER A N 1
ATOM 718 C CA . SER A 1 86 ? 14.687 8.263 -3.441 1.00 79.88 86 SER A CA 1
ATOM 719 C C . SER A 1 86 ? 14.802 8.008 -1.939 1.00 79.88 86 SER A C 1
ATOM 721 O O . SER A 1 86 ? 13.803 8.093 -1.230 1.00 79.88 86 SER A O 1
ATOM 723 N N . ILE A 1 87 ? 16.024 7.818 -1.435 1.00 84.25 87 ILE A N 1
ATOM 724 C CA . ILE A 1 87 ? 16.292 7.643 -0.001 1.00 84.25 87 ILE A CA 1
ATOM 725 C C . ILE A 1 87 ? 15.892 8.900 0.783 1.00 84.25 87 ILE A C 1
ATOM 727 O O . ILE A 1 87 ? 15.313 8.810 1.862 1.00 84.25 87 ILE A O 1
ATOM 731 N N . SER A 1 88 ? 16.166 10.095 0.251 1.00 86.31 88 SER A N 1
ATOM 732 C CA . SER A 1 88 ? 15.774 11.339 0.924 1.00 86.31 88 SER A CA 1
ATOM 733 C C . SER A 1 88 ? 14.251 11.498 1.027 1.00 86.31 88 SER A C 1
ATOM 735 O O . SER A 1 88 ? 13.748 12.021 2.027 1.00 86.31 88 SER A O 1
ATOM 737 N N . GLN A 1 89 ? 13.518 11.022 0.014 1.00 83.94 89 GLN A N 1
ATOM 738 C CA . GLN A 1 89 ? 12.062 11.042 -0.023 1.00 83.94 89 GLN A CA 1
ATOM 739 C C . GLN A 1 89 ? 11.473 10.090 1.023 1.00 83.94 89 GLN A C 1
ATOM 741 O O . GLN A 1 89 ? 10.656 10.533 1.833 1.00 83.94 89 GLN A O 1
ATOM 746 N N . THR A 1 90 ? 11.916 8.829 1.055 1.00 84.88 90 THR A N 1
ATOM 747 C CA . THR A 1 90 ? 11.411 7.827 2.010 1.00 84.88 90 THR A CA 1
ATOM 748 C C . THR A 1 90 ? 11.696 8.244 3.451 1.00 84.88 90 THR A C 1
ATOM 750 O O . THR A 1 90 ? 10.767 8.371 4.244 1.00 84.88 90 THR A O 1
ATOM 753 N N . LEU A 1 91 ? 12.935 8.639 3.773 1.00 87.56 91 LEU A N 1
ATOM 754 C CA . LEU A 1 91 ? 13.291 9.116 5.119 1.00 87.56 91 LEU A CA 1
ATOM 755 C C . LEU A 1 91 ? 12.431 10.308 5.567 1.00 87.56 91 LEU A C 1
ATOM 757 O O . LEU A 1 91 ? 12.009 10.398 6.722 1.00 87.56 91 LEU A O 1
ATOM 761 N N . SER A 1 92 ? 12.140 11.235 4.652 1.00 88.88 92 SER A N 1
ATOM 762 C CA . SER A 1 92 ? 11.303 12.398 4.955 1.00 88.88 92 SER A CA 1
ATOM 763 C C . SER A 1 92 ? 9.863 12.022 5.313 1.00 88.88 92 SER A C 1
ATOM 765 O O . SER A 1 92 ? 9.226 12.736 6.097 1.00 88.88 92 SER A O 1
ATOM 767 N N . TYR A 1 93 ? 9.322 10.951 4.729 1.00 87.94 93 TYR A N 1
ATOM 768 C CA . TYR A 1 93 ? 7.975 10.463 5.021 1.00 87.94 93 TYR A CA 1
ATOM 769 C C . TYR A 1 93 ? 7.943 9.554 6.256 1.00 87.94 93 TYR A C 1
ATOM 771 O O . TYR A 1 93 ? 7.046 9.738 7.086 1.00 87.94 93 TYR A O 1
ATOM 779 N N . GLU A 1 94 ? 8.960 8.718 6.471 1.00 86.38 94 GLU A N 1
ATOM 780 C CA . GLU A 1 94 ? 9.113 7.891 7.674 1.00 86.38 94 GLU A CA 1
ATOM 781 C C . GLU A 1 94 ? 9.121 8.734 8.956 1.00 86.38 94 GLU A C 1
ATOM 783 O O . GLU A 1 94 ? 8.352 8.472 9.886 1.00 86.38 94 GLU A O 1
ATOM 788 N N . VAL A 1 95 ? 9.916 9.812 9.000 1.00 89.19 95 VAL A N 1
ATOM 789 C CA . VAL A 1 95 ? 9.982 10.695 10.181 1.00 89.19 95 VAL A CA 1
ATOM 790 C C . VAL A 1 95 ? 8.610 11.302 10.495 1.00 89.19 95 VAL A C 1
ATOM 792 O O . VAL A 1 95 ? 8.212 11.395 11.657 1.00 89.19 95 VAL A O 1
ATOM 795 N N . ARG A 1 96 ? 7.836 11.680 9.471 1.00 83.31 96 ARG A N 1
ATOM 796 C CA . ARG A 1 96 ? 6.485 12.238 9.663 1.00 83.31 96 ARG A CA 1
ATOM 797 C C . ARG A 1 96 ? 5.484 11.177 10.111 1.00 83.31 96 ARG A C 1
ATOM 799 O O . ARG A 1 96 ? 4.603 11.496 10.906 1.00 83.31 96 ARG A O 1
ATOM 806 N N . LEU A 1 97 ? 5.612 9.938 9.634 1.00 86.12 97 LEU A N 1
ATOM 807 C CA . LEU A 1 97 ? 4.788 8.817 10.081 1.00 86.12 97 LEU A CA 1
ATOM 808 C C . LEU A 1 97 ? 5.021 8.534 11.573 1.00 86.12 97 LEU A C 1
ATOM 810 O O . LEU A 1 97 ? 4.057 8.402 12.329 1.00 86.12 97 LEU A O 1
ATOM 814 N N . ILE A 1 98 ? 6.283 8.534 12.013 1.00 89.31 98 ILE A N 1
ATOM 815 C CA . ILE A 1 98 ? 6.652 8.378 13.429 1.00 89.31 98 ILE A CA 1
ATOM 816 C C . ILE A 1 98 ? 6.028 9.491 14.276 1.00 89.31 98 ILE A C 1
ATOM 818 O O . ILE A 1 98 ? 5.445 9.205 15.320 1.00 89.31 98 ILE A O 1
ATOM 822 N N . MET A 1 99 ? 6.072 10.745 13.813 1.00 85.38 99 MET A N 1
ATOM 823 C CA . MET A 1 99 ? 5.445 11.863 14.529 1.00 85.38 99 MET A CA 1
ATOM 824 C C . MET A 1 99 ? 3.926 11.697 14.678 1.00 85.38 99 MET A C 1
ATOM 826 O O . MET A 1 99 ? 3.378 12.011 15.732 1.00 85.38 99 MET A O 1
ATOM 830 N N . ILE A 1 100 ? 3.236 11.157 13.670 1.00 86.06 100 ILE A N 1
ATOM 831 C CA . ILE A 1 100 ? 1.793 10.871 13.749 1.00 86.06 100 ILE A CA 1
ATOM 832 C C . ILE A 1 100 ? 1.505 9.790 14.798 1.00 86.06 100 ILE A C 1
ATOM 834 O O . ILE A 1 100 ? 0.607 9.957 15.626 1.00 86.06 100 ILE A O 1
ATOM 838 N N . PHE A 1 101 ? 2.282 8.703 14.805 1.00 84.31 101 PHE A N 1
ATOM 839 C CA . PHE A 1 101 ? 2.154 7.666 15.831 1.00 84.31 101 PHE A CA 1
ATOM 840 C C . PHE A 1 101 ? 2.474 8.195 17.231 1.00 84.31 101 PHE A C 1
ATOM 842 O O . PHE A 1 101 ? 1.789 7.828 18.184 1.00 84.31 101 PHE A O 1
ATOM 849 N N . LEU A 1 102 ? 3.449 9.097 17.362 1.00 85.50 102 LEU A N 1
ATOM 850 C CA . LEU A 1 102 ? 3.771 9.736 18.635 1.00 85.50 102 LEU A CA 1
ATOM 851 C C . LEU A 1 102 ? 2.591 10.563 19.158 1.00 85.50 102 LEU A C 1
ATOM 853 O O . LEU A 1 102 ? 2.243 10.434 20.327 1.00 85.50 102 LEU A O 1
ATOM 857 N N . VAL A 1 103 ? 1.927 11.347 18.302 1.00 84.25 103 VAL A N 1
ATOM 858 C CA . VAL A 1 103 ? 0.711 12.087 18.686 1.00 84.25 103 VAL A CA 1
ATOM 859 C C . VAL A 1 103 ? -0.380 11.125 19.165 1.00 84.25 103 VAL A C 1
ATOM 861 O O . VAL A 1 103 ? -0.975 11.357 20.213 1.00 84.25 103 VAL A O 1
ATOM 864 N N . LEU A 1 104 ? -0.606 10.009 18.465 1.00 80.12 104 LEU A N 1
ATOM 865 C CA . LEU A 1 104 ? -1.577 8.991 18.887 1.00 80.12 104 LEU A CA 1
ATOM 866 C C . LEU A 1 104 ? -1.231 8.372 20.250 1.00 80.12 104 LEU A C 1
ATOM 868 O O . LEU A 1 104 ? -2.129 8.118 21.053 1.00 80.12 104 LEU A O 1
ATOM 872 N N . ILE A 1 105 ? 0.053 8.129 20.518 1.00 83.44 105 ILE A N 1
ATOM 873 C CA . ILE A 1 105 ? 0.527 7.596 21.801 1.00 83.44 105 ILE A CA 1
ATOM 874 C C . ILE A 1 105 ? 0.346 8.632 22.912 1.00 83.44 105 ILE A C 1
ATOM 876 O O . ILE A 1 105 ? -0.173 8.279 23.968 1.00 83.44 105 ILE A O 1
ATOM 880 N N . ILE A 1 106 ? 0.713 9.896 22.677 1.00 83.00 106 ILE A N 1
ATOM 881 C CA . ILE A 1 106 ? 0.540 10.983 23.654 1.00 83.00 106 ILE A CA 1
ATOM 882 C C . ILE A 1 106 ? -0.938 11.143 24.013 1.00 83.00 106 ILE A C 1
ATOM 884 O O . ILE A 1 106 ? -1.268 11.272 25.185 1.00 83.00 106 ILE A O 1
ATOM 888 N N . LEU A 1 107 ? -1.838 11.068 23.029 1.00 76.56 107 LEU A N 1
ATOM 889 C CA . LEU A 1 107 ? -3.276 11.180 23.277 1.00 76.56 107 LEU A CA 1
ATOM 890 C C . LEU A 1 107 ? -3.817 10.051 24.168 1.00 76.56 107 LEU A C 1
ATOM 892 O O . LEU A 1 107 ? -4.789 10.271 24.883 1.00 76.56 107 LEU A O 1
ATOM 896 N N . ARG A 1 108 ? -3.211 8.857 24.134 1.00 70.62 108 ARG A N 1
ATOM 897 C CA . ARG A 1 108 ? -3.730 7.648 24.795 1.00 70.62 108 ARG A CA 1
ATOM 898 C C . ARG A 1 108 ? -2.962 7.220 26.051 1.00 70.62 108 ARG A C 1
ATOM 900 O O . ARG A 1 108 ? -3.437 6.344 26.773 1.00 70.62 108 ARG A O 1
ATOM 907 N N . GLU A 1 109 ? -1.749 7.733 26.248 1.00 77.00 109 GLU A N 1
ATOM 908 C CA . GLU A 1 109 ? -0.800 7.390 27.326 1.00 77.00 109 GLU A CA 1
ATOM 909 C C . GLU A 1 109 ? -0.457 5.887 27.457 1.00 77.00 109 GLU A C 1
ATOM 911 O O . GLU A 1 109 ? 0.170 5.450 28.423 1.00 77.00 109 GLU A O 1
ATOM 916 N N . ARG A 1 110 ? -0.851 5.054 26.486 1.00 76.38 110 ARG A N 1
ATOM 917 C CA . ARG A 1 110 ? -0.595 3.605 26.463 1.00 76.38 110 ARG A CA 1
ATOM 918 C C . ARG A 1 110 ? -0.148 3.172 25.063 1.00 76.38 110 ARG A C 1
ATOM 920 O O . ARG A 1 110 ? -0.486 3.818 24.076 1.00 76.38 110 ARG A O 1
ATOM 927 N N . TYR A 1 111 ? 0.552 2.036 24.972 1.00 77.19 111 TYR A N 1
ATOM 928 C CA . TYR A 1 111 ? 1.172 1.560 23.720 1.00 77.19 111 TYR A CA 1
ATOM 929 C C . TYR A 1 111 ? 0.440 0.403 23.006 1.00 77.19 111 TYR A C 1
ATOM 931 O O . TYR A 1 111 ? 0.584 0.233 21.802 1.00 77.19 111 TYR A O 1
ATOM 939 N N . SER A 1 112 ? -0.390 -0.396 23.689 1.00 77.94 112 SER A N 1
ATOM 940 C CA . SER A 1 112 ? -1.085 -1.551 23.082 1.00 77.94 112 SER A CA 1
ATOM 941 C C . SER A 1 112 ? -2.109 -1.183 21.980 1.00 77.94 112 SER A C 1
ATOM 943 O O . SER A 1 112 ? -2.940 -0.302 22.170 1.00 77.94 112 SER A O 1
ATOM 945 N N . PHE A 1 113 ? -2.140 -1.871 20.837 1.00 68.31 113 PHE A N 1
ATOM 946 C CA . PHE A 1 113 ? -3.165 -1.611 19.804 1.00 68.31 113 PHE A CA 1
ATOM 947 C C . PHE A 1 113 ? -4.605 -1.859 20.290 1.00 68.31 113 PHE A C 1
ATOM 949 O O . PHE A 1 113 ? -5.544 -1.204 19.845 1.00 68.31 113 PHE A O 1
ATOM 956 N N . LEU A 1 114 ? -4.787 -2.786 21.232 1.00 72.75 114 LEU A N 1
ATOM 957 C CA . LEU A 1 114 ? -6.104 -3.167 21.741 1.00 72.75 114 LEU A CA 1
ATOM 958 C C . LEU A 1 114 ? -6.750 -2.070 22.594 1.00 72.75 114 LEU A C 1
ATOM 960 O O . LEU A 1 114 ? -7.972 -1.924 22.564 1.00 72.75 114 LEU A O 1
ATOM 964 N N . ASP A 1 115 ? -5.963 -1.275 23.323 1.00 70.56 115 ASP A N 1
ATOM 965 C CA . ASP A 1 115 ? -6.538 -0.176 24.104 1.00 70.56 115 ASP A CA 1
ATOM 966 C C . ASP A 1 115 ? -6.989 0.986 23.203 1.00 70.56 115 ASP A C 1
ATOM 968 O O . ASP A 1 115 ? -7.960 1.654 23.551 1.00 70.56 115 ASP A O 1
ATOM 972 N N . PHE A 1 116 ? -6.372 1.190 22.024 1.00 69.25 116 PHE A N 1
ATOM 973 C CA . PHE A 1 116 ? -6.880 2.163 21.037 1.00 69.25 116 PHE A CA 1
ATOM 974 C C . PHE A 1 116 ? -8.327 1.848 20.639 1.00 69.25 116 PHE A C 1
ATOM 976 O O . PHE A 1 116 ? -9.144 2.757 20.532 1.00 69.25 116 PHE A O 1
ATOM 983 N N . LEU A 1 117 ? -8.680 0.566 20.490 1.00 68.25 117 LEU A N 1
ATOM 984 C CA . LEU A 1 117 ? -10.035 0.154 20.103 1.00 68.25 117 LEU A CA 1
ATOM 985 C C . LEU A 1 117 ? -11.093 0.423 21.185 1.00 68.25 117 LEU A C 1
ATOM 987 O O . LEU A 1 117 ? -12.268 0.567 20.851 1.00 68.25 117 LEU A O 1
ATOM 991 N N . LYS A 1 118 ? -10.710 0.454 22.467 1.00 67.31 118 LYS A N 1
ATOM 992 C CA . LYS A 1 118 ? -11.643 0.648 23.596 1.00 67.31 118 LYS A CA 1
ATOM 993 C C . LYS A 1 118 ? -11.878 2.120 23.926 1.00 67.31 118 LYS A C 1
ATOM 995 O O . LYS A 1 118 ? -12.936 2.481 24.428 1.00 67.31 118 LYS A O 1
ATOM 1000 N N . TRP A 1 119 ? -10.884 2.954 23.658 1.00 60.66 119 TRP A N 1
ATOM 1001 C CA . TRP A 1 119 ? -10.823 4.341 24.110 1.00 60.66 119 TRP A CA 1
ATOM 1002 C C . TRP A 1 119 ? -11.633 5.324 23.239 1.00 60.66 119 TRP A C 1
ATOM 1004 O O . TRP A 1 119 ? -11.906 6.450 23.641 1.00 60.66 119 TRP A O 1
ATOM 1014 N N . GLN A 1 120 ? -12.117 4.853 22.087 1.00 57.69 120 GLN A N 1
ATOM 1015 C CA . GLN A 1 120 ? -12.915 5.590 21.099 1.00 57.69 120 GLN A CA 1
ATOM 1016 C C . GLN A 1 120 ? -14.250 6.167 21.624 1.00 57.69 120 GLN A C 1
ATOM 1018 O O . GLN A 1 120 ? -14.879 6.977 20.951 1.00 57.69 120 GLN A O 1
ATOM 1023 N N . LEU A 1 121 ? -14.725 5.744 22.800 1.00 60.03 121 LEU A N 1
ATOM 1024 C CA . LEU A 1 121 ? -16.061 6.091 23.305 1.00 60.03 121 LEU A CA 1
ATOM 1025 C C . LEU A 1 121 ? -16.226 7.577 23.683 1.00 60.03 121 LEU A C 1
ATOM 1027 O O . LEU A 1 121 ? -17.354 8.032 23.865 1.00 60.03 121 LEU A O 1
ATOM 1031 N N . TYR A 1 122 ? -15.138 8.346 23.779 1.00 63.41 122 TYR A N 1
ATOM 1032 C CA . TYR A 1 122 ? -15.185 9.778 24.074 1.00 63.41 122 TYR A CA 1
ATOM 1033 C C . TYR A 1 122 ? -15.215 10.615 22.784 1.00 63.41 122 TYR A C 1
ATOM 1035 O O . TYR A 1 122 ? -14.207 10.755 22.091 1.00 63.41 122 TYR A O 1
ATOM 1043 N N . LEU A 1 123 ? -16.369 11.229 22.494 1.00 54.78 123 LEU A N 1
ATOM 1044 C CA . LEU A 1 123 ? -16.630 11.998 21.264 1.00 54.78 123 LEU A CA 1
ATOM 1045 C C . LEU A 1 123 ? -15.630 13.138 20.998 1.00 54.78 123 LEU A C 1
ATOM 1047 O O . LEU A 1 123 ? -15.363 13.464 19.846 1.00 54.78 123 LEU A O 1
ATOM 1051 N N . TRP A 1 124 ? -15.047 13.743 22.037 1.00 62.84 124 TRP A N 1
ATOM 1052 C CA . TRP A 1 124 ? -14.124 14.874 21.871 1.00 62.84 124 TRP A CA 1
ATOM 1053 C C . TRP A 1 124 ? -12.785 14.482 21.232 1.00 62.84 124 TRP A C 1
ATOM 1055 O O . TRP A 1 124 ? -12.202 15.276 20.496 1.00 62.84 124 TRP A O 1
ATOM 1065 N N . TYR A 1 125 ? -12.323 13.246 21.428 1.00 66.12 125 TYR A N 1
ATOM 1066 C CA . TYR A 1 125 ? -11.083 12.772 20.809 1.00 66.12 125 TYR A CA 1
ATOM 1067 C C . TYR A 1 125 ? -11.237 12.470 19.317 1.00 66.12 125 TYR A C 1
ATOM 1069 O O . TYR A 1 125 ? -10.276 12.591 18.560 1.00 66.12 125 TYR A O 1
ATOM 1077 N N . LEU A 1 126 ? -12.450 12.148 18.865 1.00 68.50 126 LEU A N 1
ATOM 1078 C CA . LEU A 1 126 ? -12.736 11.876 17.460 1.00 68.50 126 LEU A CA 1
ATOM 1079 C C . LEU A 1 126 ? -12.421 13.082 16.565 1.00 68.50 126 LEU A C 1
ATOM 1081 O O . LEU A 1 126 ? -11.821 12.919 15.503 1.00 68.50 126 LEU A O 1
ATOM 1085 N N . PHE A 1 127 ? -12.767 14.289 17.019 1.00 73.12 127 PHE A N 1
ATOM 1086 C CA . PHE A 1 127 ? -12.508 15.519 16.270 1.00 73.12 127 PHE A CA 1
ATOM 1087 C C . PHE A 1 127 ? -11.008 15.753 16.032 1.00 73.12 127 PHE A C 1
ATOM 1089 O O . PHE A 1 127 ? -10.625 16.199 14.956 1.00 73.12 127 PHE A O 1
ATOM 1096 N N . MET A 1 128 ? -10.151 15.381 16.988 1.00 73.94 128 MET A N 1
ATOM 1097 C CA . MET A 1 128 ? -8.693 15.498 16.855 1.00 73.94 128 MET A CA 1
ATOM 1098 C C . MET A 1 128 ? -8.078 14.383 15.993 1.00 73.94 128 MET A C 1
ATOM 1100 O O . MET A 1 128 ? -7.061 14.596 15.334 1.00 73.94 128 MET A O 1
ATOM 1104 N N . VAL A 1 129 ? -8.692 13.196 15.958 1.00 78.81 129 VAL A N 1
ATOM 1105 C CA . VAL A 1 129 ? -8.169 12.033 15.218 1.00 78.81 129 VAL A CA 1
ATOM 1106 C C . VAL A 1 129 ? -8.542 12.063 13.729 1.00 78.81 129 VAL A C 1
ATOM 1108 O O . VAL A 1 129 ? -7.763 11.580 12.910 1.00 78.81 129 VAL A O 1
ATOM 1111 N N . ILE A 1 130 ? -9.670 12.668 13.338 1.00 80.25 130 ILE A N 1
ATOM 1112 C CA . ILE A 1 130 ? -10.066 12.804 11.919 1.00 80.25 130 ILE A CA 1
ATOM 1113 C C . ILE A 1 130 ? -9.005 13.523 11.057 1.00 80.25 130 ILE A C 1
ATOM 1115 O O . ILE A 1 130 ? -8.599 12.950 10.040 1.00 80.25 130 ILE A O 1
ATOM 1119 N N . PRO A 1 131 ? -8.506 14.729 11.409 1.00 83.38 131 PRO A N 1
ATOM 1120 C CA . PRO A 1 131 ? -7.478 15.391 10.605 1.00 83.38 131 PRO A CA 1
ATOM 1121 C C . PRO A 1 131 ? -6.170 14.593 10.595 1.00 83.38 131 PRO A C 1
ATOM 1123 O O . PRO A 1 131 ? -5.496 14.519 9.567 1.00 83.38 131 PRO A O 1
ATOM 1126 N N . LEU A 1 132 ? -5.842 13.928 11.706 1.00 82.88 132 LEU A N 1
ATOM 1127 C CA . LEU A 1 132 ? -4.657 13.084 11.807 1.00 82.88 132 LEU A CA 1
ATOM 1128 C C . LEU A 1 132 ? -4.743 11.863 10.879 1.00 82.88 132 LEU A C 1
ATOM 1130 O O . LEU A 1 132 ? -3.758 11.512 10.232 1.00 82.88 132 LEU A O 1
ATOM 1134 N N . PHE A 1 133 ? -5.926 11.260 10.750 1.00 82.81 133 PHE A N 1
ATOM 1135 C CA . PHE A 1 133 ? -6.170 10.145 9.838 1.00 82.81 133 PHE A CA 1
ATOM 1136 C C . PHE A 1 133 ? -6.058 10.549 8.368 1.00 82.81 133 PHE A C 1
ATOM 1138 O O . PHE A 1 133 ? -5.459 9.820 7.580 1.00 82.81 133 PHE A O 1
ATOM 1145 N N . LEU A 1 134 ? -6.576 11.720 7.989 1.00 83.81 134 LEU A N 1
ATOM 1146 C CA . LEU A 1 134 ? -6.434 12.216 6.617 1.00 83.81 134 LEU A CA 1
ATOM 1147 C C . LEU A 1 134 ? -4.960 12.422 6.252 1.00 83.81 134 LEU A C 1
ATOM 1149 O O . LEU A 1 134 ? -4.516 11.980 5.192 1.00 83.81 134 LEU A O 1
ATOM 1153 N N . VAL A 1 135 ? -4.179 13.026 7.154 1.00 87.12 135 VAL A N 1
ATOM 1154 C CA . VAL A 1 135 ? -2.731 13.172 6.953 1.00 87.12 135 VAL A CA 1
ATOM 1155 C C . VAL A 1 135 ? -2.062 11.798 6.886 1.00 87.12 135 VAL A C 1
ATOM 1157 O O . VAL A 1 135 ? -1.243 11.578 5.998 1.00 87.12 135 VAL A O 1
ATOM 1160 N N . PHE A 1 136 ? -2.436 10.859 7.756 1.00 87.38 136 PHE A N 1
ATOM 1161 C CA . PHE A 1 136 ? -1.908 9.493 7.772 1.00 87.38 136 PHE A CA 1
ATOM 1162 C C . PHE A 1 136 ? -2.132 8.752 6.446 1.00 87.38 136 PHE A C 1
ATOM 1164 O O . PHE A 1 136 ? -1.184 8.182 5.907 1.00 87.38 136 PHE A O 1
ATOM 1171 N N . VAL A 1 137 ? -3.335 8.816 5.866 1.00 85.50 137 VAL A N 1
ATOM 1172 C CA . VAL A 1 137 ? -3.629 8.185 4.565 1.00 85.50 137 VAL A CA 1
ATOM 1173 C C . VAL A 1 137 ? -2.778 8.797 3.450 1.00 85.50 137 VAL A C 1
ATOM 1175 O O . VAL A 1 137 ? -2.168 8.061 2.675 1.00 85.50 137 VAL A O 1
ATOM 1178 N N . LEU A 1 138 ? -2.665 10.129 3.395 1.00 85.06 138 LEU A N 1
ATOM 1179 C CA . LEU A 1 138 ? -1.812 10.808 2.411 1.00 85.06 138 LEU A CA 1
ATOM 1180 C C . LEU A 1 138 ? -0.332 10.430 2.568 1.00 85.06 138 LEU A C 1
ATOM 1182 O O . LEU A 1 138 ? 0.387 10.343 1.573 1.00 85.06 138 LEU A O 1
ATOM 1186 N N . ARG A 1 139 ? 0.135 10.201 3.802 1.00 86.44 139 ARG A N 1
ATOM 1187 C CA . ARG A 1 139 ? 1.516 9.764 4.056 1.00 86.44 139 ARG A CA 1
ATOM 1188 C C . ARG A 1 139 ? 1.752 8.323 3.644 1.00 86.44 139 ARG A C 1
ATOM 1190 O O . ARG A 1 139 ? 2.783 8.064 3.046 1.00 86.44 139 ARG A O 1
ATOM 1197 N N . ILE A 1 140 ? 0.801 7.422 3.876 1.00 86.88 140 ILE A N 1
ATOM 1198 C CA . ILE A 1 140 ? 0.920 6.033 3.419 1.00 86.88 140 ILE A CA 1
ATOM 1199 C C . ILE A 1 140 ? 1.011 5.953 1.894 1.00 86.88 140 ILE A C 1
ATOM 1201 O O . ILE A 1 140 ? 1.824 5.194 1.380 1.00 86.88 140 ILE A O 1
ATOM 1205 N N . ILE A 1 141 ? 0.232 6.754 1.160 1.00 83.31 141 ILE A N 1
ATOM 1206 C CA . ILE A 1 141 ? 0.337 6.798 -0.310 1.00 83.31 141 ILE A CA 1
ATOM 1207 C C . ILE A 1 141 ? 1.733 7.272 -0.743 1.00 83.31 141 ILE A C 1
ATOM 1209 O O . ILE A 1 141 ? 2.296 6.727 -1.690 1.00 83.31 141 ILE A O 1
ATOM 1213 N N . ALA A 1 142 ? 2.291 8.262 -0.040 1.00 84.19 142 ALA A N 1
ATOM 1214 C CA . ALA A 1 142 ? 3.615 8.800 -0.330 1.00 84.19 142 ALA A CA 1
ATOM 1215 C C . ALA A 1 142 ? 4.756 7.825 0.015 1.00 84.19 142 ALA A C 1
ATOM 1217 O O . ALA A 1 142 ? 5.705 7.725 -0.750 1.00 84.19 142 ALA A O 1
ATOM 1218 N N . GLU A 1 143 ? 4.645 7.084 1.121 1.00 84.25 143 GLU A N 1
ATOM 1219 C CA . GLU A 1 143 ? 5.621 6.060 1.527 1.00 84.25 143 GLU A CA 1
ATOM 1220 C C . GLU A 1 143 ? 5.678 4.901 0.528 1.00 84.25 143 GLU A C 1
ATOM 1222 O O . GLU A 1 143 ? 6.742 4.391 0.193 1.00 84.25 143 GLU A O 1
ATOM 1227 N N . LEU A 1 144 ? 4.515 4.514 0.002 1.00 84.06 144 LEU A N 1
ATOM 1228 C CA . LEU A 1 144 ? 4.400 3.453 -0.993 1.00 84.06 144 LEU A CA 1
ATOM 1229 C C . LEU A 1 144 ? 4.912 3.861 -2.381 1.00 84.06 144 LEU A C 1
ATOM 1231 O O . LEU A 1 144 ? 4.859 3.034 -3.285 1.00 84.06 144 LEU A O 1
ATOM 1235 N N . ASN A 1 145 ? 5.350 5.115 -2.567 1.00 79.62 145 ASN A N 1
ATOM 1236 C CA . ASN A 1 145 ? 5.759 5.678 -3.856 1.00 79.62 145 ASN A CA 1
ATOM 1237 C C . ASN A 1 145 ? 4.752 5.368 -4.976 1.00 79.62 145 ASN A C 1
ATOM 1239 O O . ASN A 1 145 ? 5.125 5.105 -6.109 1.00 79.62 145 ASN A O 1
ATOM 1243 N N . ARG A 1 146 ? 3.448 5.366 -4.667 1.00 81.44 146 ARG A N 1
ATOM 1244 C CA . ARG A 1 146 ? 2.403 5.130 -5.670 1.00 81.44 146 ARG A CA 1
ATOM 1245 C C . ARG A 1 146 ? 1.922 6.442 -6.262 1.00 81.44 146 ARG A C 1
ATOM 1247 O O . ARG A 1 146 ? 1.880 7.473 -5.585 1.00 81.44 146 ARG A O 1
ATOM 1254 N N . THR A 1 147 ? 1.473 6.386 -7.515 1.00 77.75 147 THR A N 1
ATOM 1255 C CA . THR A 1 147 ? 0.824 7.519 -8.182 1.00 77.75 147 THR A CA 1
ATOM 1256 C C . THR A 1 147 ? -0.270 8.096 -7.278 1.00 77.75 147 THR A C 1
ATOM 1258 O O . THR A 1 147 ? -1.124 7.334 -6.810 1.00 77.75 147 THR A O 1
ATOM 1261 N N . PRO A 1 148 ? -0.279 9.412 -7.010 1.00 77.06 148 PRO A N 1
ATOM 1262 C CA . PRO A 1 148 ? 0.430 10.479 -7.728 1.00 77.06 148 PRO A CA 1
ATOM 1263 C C . PRO A 1 148 ? 1.834 10.847 -7.204 1.00 77.06 148 PRO A C 1
ATOM 1265 O O . PRO A 1 148 ? 2.469 11.709 -7.797 1.00 77.06 148 PRO A O 1
ATOM 1268 N N . MET A 1 149 ? 2.325 10.248 -6.115 1.00 77.88 149 MET A N 1
ATOM 1269 C CA . MET A 1 149 ? 3.590 10.636 -5.455 1.00 77.88 149 MET A CA 1
ATOM 1270 C C . MET A 1 149 ? 4.815 9.856 -5.959 1.00 77.88 149 MET A C 1
ATOM 1272 O O . MET A 1 149 ? 5.832 9.752 -5.274 1.00 77.88 149 MET A O 1
ATOM 1276 N N . ASP A 1 150 ? 4.715 9.323 -7.171 1.00 78.75 150 ASP A N 1
ATOM 1277 C CA . ASP A 1 150 ? 5.686 8.413 -7.769 1.00 78.75 150 ASP A CA 1
ATOM 1278 C C . ASP A 1 150 ? 6.720 9.140 -8.651 1.00 78.75 150 ASP A C 1
ATOM 1280 O O . ASP A 1 150 ? 6.870 8.883 -9.845 1.00 78.75 150 ASP A O 1
ATOM 1284 N N . PHE A 1 151 ? 7.402 10.134 -8.075 1.00 70.19 151 PHE A N 1
ATOM 1285 C CA . PHE A 1 151 ? 8.398 10.932 -8.805 1.00 70.19 151 PHE A CA 1
ATOM 1286 C C . PHE A 1 151 ? 9.675 10.146 -9.107 1.00 70.19 151 PHE A C 1
ATOM 1288 O O . PHE A 1 151 ? 10.336 10.388 -10.113 1.00 70.19 151 PHE A O 1
ATOM 1295 N N . VAL A 1 152 ? 10.029 9.213 -8.223 1.00 68.25 152 VAL A N 1
ATOM 1296 C CA . VAL A 1 152 ? 11.250 8.416 -8.350 1.00 68.25 152 VAL A CA 1
ATOM 1297 C C . VAL A 1 152 ? 11.103 7.375 -9.458 1.00 68.25 152 VAL A C 1
ATOM 1299 O O . VAL A 1 152 ? 12.027 7.250 -10.261 1.00 68.25 152 VAL A O 1
ATOM 1302 N N . GLU A 1 153 ? 9.971 6.667 -9.544 1.00 70.69 153 GLU A N 1
ATOM 1303 C CA . GLU A 1 153 ? 9.769 5.664 -10.597 1.00 70.69 153 GLU A CA 1
ATOM 1304 C C . GLU A 1 153 ? 9.399 6.322 -11.929 1.00 70.69 153 GLU A C 1
ATOM 1306 O O . GLU A 1 153 ? 9.951 5.967 -12.967 1.00 70.69 153 GLU A O 1
ATOM 1311 N N . GLY A 1 154 ? 8.557 7.362 -11.926 1.00 64.31 154 GLY A N 1
ATOM 1312 C CA . GLY A 1 154 ? 8.175 8.060 -13.159 1.00 64.31 154 GLY A CA 1
ATOM 1313 C C . GLY A 1 154 ? 9.362 8.674 -13.919 1.00 64.31 154 GLY A C 1
ATOM 1314 O O . GLY A 1 154 ? 9.397 8.648 -15.151 1.00 64.31 154 GLY A O 1
ATOM 1315 N N . GLU A 1 155 ? 10.372 9.192 -13.210 1.00 60.59 155 GLU A N 1
ATOM 1316 C CA . GLU A 1 155 ? 11.602 9.708 -13.830 1.00 60.59 155 GLU A CA 1
ATOM 1317 C C . GLU A 1 155 ? 12.588 8.577 -14.208 1.00 60.59 155 GLU A C 1
ATOM 1319 O O . GLU A 1 155 ? 13.319 8.700 -15.200 1.00 60.59 155 GLU A O 1
ATOM 1324 N N . SER A 1 156 ? 12.575 7.445 -13.489 1.00 58.12 156 SER A N 1
ATOM 1325 C CA . SER A 1 156 ? 13.400 6.265 -13.796 1.00 58.12 156 SER A CA 1
ATOM 1326 C C . SER A 1 156 ? 12.881 5.468 -15.005 1.00 58.12 156 SER A C 1
ATOM 1328 O O . SER A 1 156 ? 13.681 4.876 -15.733 1.00 58.12 156 SER A O 1
ATOM 1330 N N . GLU A 1 157 ? 11.575 5.505 -15.290 1.00 59.84 157 GLU A N 1
ATOM 1331 C CA . GLU A 1 157 ? 10.975 4.938 -16.506 1.00 59.84 157 GLU A CA 1
ATOM 1332 C C . GLU A 1 157 ? 11.427 5.687 -17.771 1.00 59.84 157 GLU A C 1
ATOM 1334 O O . GLU A 1 157 ? 11.714 5.064 -18.798 1.00 59.84 157 GLU A O 1
ATOM 1339 N N . LEU A 1 158 ? 11.555 7.017 -17.692 1.00 56.47 158 LEU A N 1
ATOM 1340 C CA . LEU A 1 158 ? 12.040 7.866 -18.789 1.00 56.47 158 LEU A CA 1
ATOM 1341 C C . LEU A 1 158 ? 13.537 7.673 -19.052 1.00 56.47 158 LEU A C 1
ATOM 1343 O O . LEU A 1 158 ? 13.989 7.700 -20.199 1.00 56.47 158 LEU A O 1
ATOM 1347 N N . VAL A 1 159 ? 14.313 7.448 -17.994 1.00 46.09 159 VAL A N 1
ATOM 1348 C CA . VAL A 1 159 ? 15.750 7.167 -18.055 1.00 46.09 159 VAL A CA 1
ATOM 1349 C C . VAL A 1 159 ? 15.966 5.743 -17.549 1.00 46.09 159 VAL A C 1
ATOM 1351 O O . VAL A 1 159 ? 16.542 5.558 -16.488 1.00 46.09 159 VAL A O 1
ATOM 1354 N N . SER A 1 160 ? 15.454 4.773 -18.323 1.00 46.72 160 SER A N 1
ATOM 1355 C CA . SER A 1 160 ? 15.266 3.313 -18.108 1.00 46.72 160 SER A CA 1
ATOM 1356 C C . SER A 1 160 ? 16.353 2.462 -17.400 1.00 46.72 160 SER A C 1
ATOM 1358 O O . SER A 1 160 ? 16.512 1.281 -17.694 1.00 46.72 160 SER A O 1
ATOM 1360 N N . GLY A 1 161 ? 17.122 2.990 -16.456 1.00 54.66 161 GLY A N 1
ATOM 1361 C CA . GLY A 1 161 ? 18.284 2.330 -15.872 1.00 54.66 161 GLY A CA 1
ATOM 1362 C C . GLY A 1 161 ? 17.938 1.177 -14.928 1.00 54.66 161 GLY A C 1
ATOM 1363 O O . GLY A 1 161 ? 18.573 0.130 -14.995 1.00 54.66 161 GLY A O 1
ATOM 1364 N N . PHE A 1 162 ? 16.913 1.323 -14.079 1.00 47.50 162 PHE A N 1
ATOM 1365 C CA . PHE A 1 162 ? 16.594 0.327 -13.045 1.00 47.50 162 PHE A CA 1
ATOM 1366 C C . PHE A 1 162 ? 16.002 -0.964 -13.645 1.00 47.50 162 PHE A C 1
ATOM 1368 O O . PHE A 1 162 ? 16.516 -2.059 -13.425 1.00 47.50 162 PHE A O 1
ATOM 1375 N N . ASN A 1 163 ? 15.002 -0.857 -14.522 1.00 55.34 163 ASN A N 1
ATOM 1376 C CA . ASN A 1 163 ? 14.357 -2.025 -15.144 1.00 55.34 163 ASN A CA 1
ATOM 1377 C C . ASN A 1 163 ? 15.231 -2.762 -16.180 1.00 55.34 163 ASN A C 1
ATOM 1379 O O . ASN A 1 163 ? 14.920 -3.899 -16.551 1.00 55.34 163 ASN A O 1
ATOM 1383 N N . VAL A 1 164 ? 16.314 -2.134 -16.649 1.00 56.88 164 VAL A N 1
ATOM 1384 C CA . VAL A 1 164 ? 17.274 -2.736 -17.589 1.00 56.88 164 VAL A CA 1
ATOM 1385 C C . VAL A 1 164 ? 18.391 -3.489 -16.858 1.00 56.88 164 VAL A C 1
ATOM 1387 O O . VAL A 1 164 ? 18.907 -4.459 -17.409 1.00 56.88 164 VAL A O 1
ATOM 1390 N N . GLU A 1 165 ? 18.731 -3.106 -15.623 1.00 60.56 165 GLU A N 1
ATOM 1391 C CA . GLU A 1 165 ? 19.824 -3.717 -14.846 1.00 60.56 165 GLU A CA 1
ATOM 1392 C C . GLU A 1 165 ? 19.360 -4.855 -13.916 1.00 60.56 165 GLU A C 1
ATOM 1394 O O . GLU A 1 165 ? 20.104 -5.815 -13.700 1.00 60.56 165 GLU A O 1
ATOM 1399 N N . TYR A 1 166 ? 18.127 -4.817 -13.395 1.00 63.50 166 TYR A N 1
ATOM 1400 C CA . TYR A 1 166 ? 17.607 -5.902 -12.554 1.00 63.50 166 TYR A CA 1
ATOM 1401 C C . TYR A 1 166 ? 17.071 -7.061 -13.404 1.00 63.50 166 TYR A C 1
ATOM 1403 O O . TYR A 1 166 ? 15.939 -7.070 -13.889 1.00 63.50 166 TYR A O 1
ATOM 1411 N N . PHE A 1 167 ? 17.897 -8.094 -13.573 1.00 68.19 167 PHE A N 1
ATOM 1412 C CA . PHE A 1 167 ? 17.536 -9.275 -14.357 1.00 68.19 167 PHE A CA 1
ATOM 1413 C C . PHE A 1 167 ? 16.626 -10.255 -13.607 1.00 68.19 167 PHE A C 1
ATOM 1415 O O . PHE A 1 167 ? 16.787 -10.522 -12.413 1.00 68.19 167 PHE A O 1
ATOM 1422 N N . ARG A 1 168 ? 15.721 -10.879 -14.376 1.00 75.25 168 ARG A N 1
ATOM 1423 C CA . ARG A 1 168 ? 15.024 -12.145 -14.082 1.00 75.25 168 ARG A CA 1
ATOM 1424 C C . ARG A 1 168 ? 14.378 -12.187 -12.685 1.00 75.25 168 ARG A C 1
ATOM 1426 O O . ARG A 1 168 ? 13.274 -11.681 -12.502 1.00 75.25 168 ARG A O 1
ATOM 1433 N N . GLY A 1 169 ? 15.059 -12.812 -11.721 1.00 76.38 169 GLY A N 1
ATOM 1434 C CA . GLY A 1 169 ? 14.583 -13.011 -10.352 1.00 76.38 169 GLY A CA 1
ATOM 1435 C C . GLY A 1 169 ? 14.780 -11.805 -9.432 1.00 76.38 169 GLY A C 1
ATOM 1436 O O . GLY A 1 169 ? 13.971 -11.617 -8.531 1.00 76.38 169 GLY A O 1
ATOM 1437 N N . GLY A 1 170 ? 15.786 -10.956 -9.677 1.00 78.69 170 GLY A N 1
ATOM 1438 C CA . GLY A 1 170 ? 16.004 -9.738 -8.884 1.00 78.69 170 GLY A CA 1
ATOM 1439 C C . GLY A 1 170 ? 14.835 -8.763 -9.019 1.00 78.69 170 GLY A C 1
ATOM 1440 O O . GLY A 1 170 ? 14.312 -8.275 -8.023 1.00 78.69 170 GLY A O 1
ATOM 1441 N N . PHE A 1 171 ? 14.336 -8.598 -10.246 1.00 77.50 171 PHE A N 1
ATOM 1442 C CA . PHE A 1 171 ? 13.108 -7.853 -10.526 1.00 77.50 171 PHE A CA 1
ATOM 1443 C C . PHE A 1 171 ? 11.900 -8.451 -9.792 1.00 77.50 171 PHE A C 1
ATOM 1445 O O . PHE A 1 171 ? 11.145 -7.728 -9.155 1.00 77.50 171 PHE A O 1
ATOM 1452 N N . ALA A 1 172 ? 11.738 -9.780 -9.809 1.00 82.56 172 ALA A N 1
ATOM 1453 C CA . ALA A 1 172 ? 10.629 -10.437 -9.113 1.00 82.56 172 ALA A CA 1
ATOM 1454 C C . ALA A 1 172 ? 10.631 -10.158 -7.598 1.00 82.56 172 ALA A C 1
ATOM 1456 O O . ALA A 1 172 ? 9.567 -9.948 -7.022 1.00 82.56 172 ALA A O 1
ATOM 1457 N N . LEU A 1 173 ? 11.808 -10.121 -6.963 1.00 83.62 173 LEU A N 1
ATOM 1458 C CA . LEU A 1 173 ? 11.937 -9.811 -5.536 1.00 83.62 173 LEU A CA 1
ATOM 1459 C C . LEU A 1 173 ? 11.544 -8.366 -5.215 1.00 83.62 173 LEU A C 1
ATOM 1461 O O . LEU A 1 173 ? 10.874 -8.148 -4.210 1.00 83.62 173 LEU A O 1
ATOM 1465 N N . ILE A 1 174 ? 11.891 -7.407 -6.078 1.00 84.31 174 ILE A N 1
ATOM 1466 C CA . ILE A 1 174 ? 11.484 -6.002 -5.920 1.00 84.31 174 ILE A CA 1
ATOM 1467 C C . ILE A 1 174 ? 9.955 -5.884 -5.964 1.00 84.31 174 ILE A C 1
ATOM 1469 O O . ILE A 1 174 ? 9.365 -5.303 -5.057 1.00 84.31 174 ILE A O 1
ATOM 1473 N N . PHE A 1 175 ? 9.299 -6.532 -6.935 1.00 82.44 175 PHE A N 1
ATOM 1474 C CA . PHE A 1 175 ? 7.832 -6.559 -7.001 1.00 82.44 175 PHE A CA 1
ATOM 1475 C C . PHE A 1 175 ? 7.202 -7.222 -5.780 1.00 82.44 175 PHE A C 1
ATOM 1477 O O . PHE A 1 175 ? 6.230 -6.715 -5.228 1.00 82.44 175 PHE A O 1
ATOM 1484 N N . ILE A 1 176 ? 7.733 -8.361 -5.334 1.00 86.56 176 ILE A N 1
ATOM 1485 C CA . ILE A 1 176 ? 7.185 -9.034 -4.153 1.00 86.56 176 ILE A CA 1
ATOM 1486 C C . ILE A 1 176 ? 7.328 -8.142 -2.912 1.00 86.56 176 ILE A C 1
ATOM 1488 O O . ILE A 1 176 ? 6.391 -8.068 -2.117 1.00 86.56 176 ILE A O 1
ATOM 1492 N N . ALA A 1 177 ? 8.448 -7.431 -2.768 1.00 87.12 177 ALA A N 1
ATOM 1493 C CA . ALA A 1 177 ? 8.678 -6.508 -1.662 1.00 87.12 177 ALA A CA 1
ATOM 1494 C C . ALA A 1 177 ? 7.733 -5.295 -1.704 1.00 87.12 177 ALA A C 1
ATOM 1496 O O . ALA A 1 177 ? 7.085 -5.002 -0.700 1.00 87.12 177 ALA A O 1
ATOM 1497 N N . GLU A 1 178 ? 7.590 -4.638 -2.859 1.00 85.50 178 GLU A N 1
ATOM 1498 C CA . GLU A 1 178 ? 6.715 -3.471 -3.034 1.00 85.50 178 GLU A CA 1
ATOM 1499 C C . GLU A 1 178 ? 5.245 -3.822 -2.746 1.00 85.50 178 GLU A C 1
ATOM 1501 O O . GLU A 1 178 ? 4.565 -3.179 -1.947 1.00 85.50 178 GLU A O 1
ATOM 1506 N N . TYR A 1 179 ? 4.744 -4.918 -3.313 1.00 88.81 179 TYR A N 1
ATOM 1507 C CA . TYR A 1 179 ? 3.373 -5.352 -3.047 1.00 88.81 179 TYR A CA 1
ATOM 1508 C C . TYR A 1 179 ? 3.193 -5.914 -1.627 1.00 88.81 179 TYR A C 1
ATOM 1510 O O . TYR A 1 179 ? 2.105 -5.796 -1.058 1.00 88.81 179 TYR A O 1
ATOM 1518 N N . GLY A 1 180 ? 4.241 -6.482 -1.026 1.00 89.94 180 GLY A N 1
ATOM 1519 C CA . GLY A 1 180 ? 4.242 -6.904 0.375 1.00 89.94 180 GLY A CA 1
ATOM 1520 C C . GLY A 1 180 ? 4.060 -5.723 1.330 1.00 89.94 180 GLY A C 1
ATOM 1521 O O . GLY A 1 180 ? 3.202 -5.772 2.217 1.00 89.94 180 GLY A O 1
ATOM 1522 N N . ILE A 1 181 ? 4.792 -4.627 1.104 1.00 88.62 181 ILE A N 1
ATOM 1523 C CA . ILE A 1 181 ? 4.667 -3.414 1.920 1.00 88.62 181 ILE A CA 1
ATOM 1524 C C . ILE A 1 181 ? 3.309 -2.723 1.714 1.00 88.62 181 ILE A C 1
ATOM 1526 O O . ILE A 1 181 ? 2.707 -2.255 2.684 1.00 88.62 181 ILE A O 1
ATOM 1530 N N . ILE A 1 182 ? 2.737 -2.778 0.502 1.00 89.50 182 ILE A N 1
ATOM 1531 C CA . ILE A 1 182 ? 1.361 -2.319 0.237 1.00 89.50 182 ILE A CA 1
ATOM 1532 C C . ILE A 1 182 ? 0.347 -3.084 1.100 1.00 89.50 182 ILE A C 1
ATOM 1534 O O . ILE A 1 182 ? -0.532 -2.465 1.705 1.00 89.50 182 ILE A O 1
ATOM 1538 N N . ILE A 1 183 ? 0.439 -4.416 1.186 1.00 89.12 183 ILE A N 1
ATOM 1539 C CA . ILE A 1 183 ? -0.486 -5.217 2.009 1.00 89.12 183 ILE A CA 1
ATOM 1540 C C . ILE A 1 183 ? -0.385 -4.819 3.485 1.00 89.12 183 ILE A C 1
ATOM 1542 O O . ILE A 1 183 ? -1.415 -4.615 4.134 1.00 89.12 183 ILE A O 1
ATOM 1546 N N . PHE A 1 184 ? 0.836 -4.661 3.999 1.00 87.81 184 PHE A N 1
ATOM 1547 C CA . PHE A 1 184 ? 1.072 -4.256 5.383 1.00 87.81 184 PHE A CA 1
ATOM 1548 C C . PHE A 1 184 ? 0.447 -2.889 5.704 1.00 87.81 184 PHE A C 1
ATOM 1550 O O . PHE A 1 184 ? -0.324 -2.760 6.659 1.00 87.81 184 PHE A O 1
ATOM 1557 N N . PHE A 1 185 ? 0.697 -1.873 4.877 1.00 87.12 185 PHE A N 1
ATOM 1558 C CA . PHE A 1 185 ? 0.140 -0.542 5.112 1.00 87.12 185 PHE A CA 1
ATOM 1559 C C . PHE A 1 185 ? -1.380 -0.479 4.916 1.00 87.12 185 PHE A C 1
ATOM 1561 O O . PHE A 1 185 ? -2.059 0.236 5.656 1.00 87.12 185 PHE A O 1
ATOM 1568 N N . ARG A 1 186 ? -1.958 -1.264 3.993 1.00 82.25 186 ARG A N 1
ATOM 1569 C CA . ARG A 1 186 ? -3.424 -1.374 3.854 1.00 82.25 186 ARG A CA 1
ATOM 1570 C C . ARG A 1 186 ? -4.072 -1.928 5.118 1.00 82.25 186 ARG A C 1
ATOM 1572 O O . ARG A 1 186 ? -5.120 -1.427 5.520 1.00 82.25 186 ARG A O 1
ATOM 1579 N N . TYR A 1 187 ? -3.446 -2.909 5.767 1.00 84.00 187 TYR A N 1
ATOM 1580 C CA . TYR A 1 187 ? -3.927 -3.415 7.052 1.00 84.00 187 TYR A CA 1
ATOM 1581 C C . TYR A 1 187 ? -3.940 -2.313 8.123 1.00 84.00 187 TYR A C 1
ATOM 1583 O O . TYR A 1 187 ? -4.956 -2.134 8.797 1.00 84.00 187 TYR A O 1
ATOM 1591 N N . LEU A 1 188 ? -2.869 -1.517 8.227 1.00 81.31 188 LEU A N 1
ATOM 1592 C CA . LEU A 1 188 ? -2.811 -0.395 9.172 1.00 81.31 188 LEU A CA 1
ATOM 1593 C C . LEU A 1 188 ? -3.926 0.631 8.924 1.00 81.31 188 LEU A C 1
ATOM 1595 O O . LEU A 1 188 ? -4.615 1.016 9.869 1.00 81.31 188 LEU A O 1
ATOM 1599 N N . VAL A 1 189 ? -4.165 1.028 7.668 1.00 85.06 189 VAL A N 1
ATOM 1600 C CA . VAL A 1 189 ? -5.265 1.951 7.323 1.00 85.06 189 VAL A CA 1
ATOM 1601 C C . VAL A 1 189 ? -6.617 1.386 7.745 1.00 85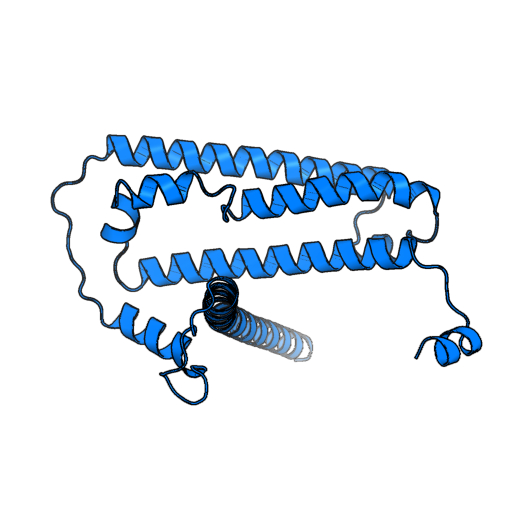.06 189 VAL A C 1
ATOM 1603 O O . VAL A 1 189 ? -7.412 2.115 8.332 1.00 85.06 189 VAL A O 1
ATOM 1606 N N . VAL A 1 190 ? -6.882 0.100 7.496 1.00 80.75 190 VAL A N 1
ATOM 1607 C CA . VAL A 1 190 ? -8.155 -0.535 7.876 1.00 80.75 190 VAL A CA 1
ATOM 1608 C C . VAL A 1 190 ? -8.348 -0.524 9.392 1.00 80.75 190 VAL A C 1
ATOM 1610 O O . VAL A 1 190 ? -9.440 -0.197 9.854 1.00 80.75 190 VAL A O 1
ATOM 1613 N N . VAL A 1 191 ? -7.306 -0.812 10.177 1.00 76.31 191 VAL A N 1
ATOM 1614 C CA . VAL A 1 191 ? -7.384 -0.745 11.645 1.00 76.31 191 VAL A CA 1
ATOM 1615 C C . VAL A 1 191 ? -7.736 0.674 12.103 1.00 76.31 191 VAL A C 1
ATOM 1617 O O . VAL A 1 191 ? -8.679 0.843 12.876 1.00 76.31 191 VAL A O 1
ATOM 1620 N N . PHE A 1 192 ? -7.061 1.700 11.578 1.00 75.31 192 PHE A N 1
ATOM 1621 C CA . PHE A 1 192 ? -7.367 3.101 11.896 1.00 75.31 192 PHE A CA 1
ATOM 1622 C C . PHE A 1 192 ? -8.749 3.554 11.411 1.00 75.31 192 PHE A C 1
ATOM 1624 O O . PHE A 1 192 ? -9.421 4.333 12.085 1.00 75.31 192 PHE A O 1
ATOM 1631 N N . PHE A 1 193 ? -9.217 3.033 10.284 1.00 77.00 193 PHE A N 1
ATOM 1632 C CA . PHE A 1 193 ? -10.542 3.344 9.765 1.00 77.00 193 PHE A CA 1
ATOM 1633 C C . PHE A 1 193 ? -11.660 2.714 10.611 1.00 77.00 193 PHE A C 1
ATOM 1635 O O . PHE A 1 193 ? -12.635 3.387 10.945 1.00 77.00 193 PHE A O 1
ATOM 1642 N N . ILE A 1 194 ? -11.500 1.454 11.036 1.00 71.25 194 ILE A N 1
ATOM 1643 C CA . ILE A 1 194 ? -12.432 0.783 11.963 1.00 71.25 194 ILE A CA 1
ATOM 1644 C C . ILE A 1 194 ? -12.502 1.533 13.294 1.00 71.25 194 ILE A C 1
ATOM 1646 O O . ILE A 1 194 ? -13.589 1.679 13.859 1.00 71.25 194 ILE A O 1
ATOM 1650 N N . ILE A 1 195 ? -11.354 2.012 13.782 1.00 70.06 195 ILE A N 1
ATOM 1651 C CA . ILE A 1 195 ? -11.261 2.870 14.966 1.00 70.06 195 ILE A CA 1
ATOM 1652 C C . ILE A 1 195 ? -12.199 4.075 14.776 1.00 70.06 195 ILE A C 1
ATOM 1654 O O . ILE A 1 195 ? -13.136 4.231 15.554 1.00 70.06 195 ILE A O 1
ATOM 1658 N N . ILE A 1 196 ? -12.066 4.831 13.684 1.00 71.06 196 ILE A N 1
ATOM 1659 C CA . ILE A 1 196 ? -12.886 6.023 13.399 1.00 71.06 196 ILE A CA 1
ATOM 1660 C C . ILE A 1 196 ? -14.386 5.718 13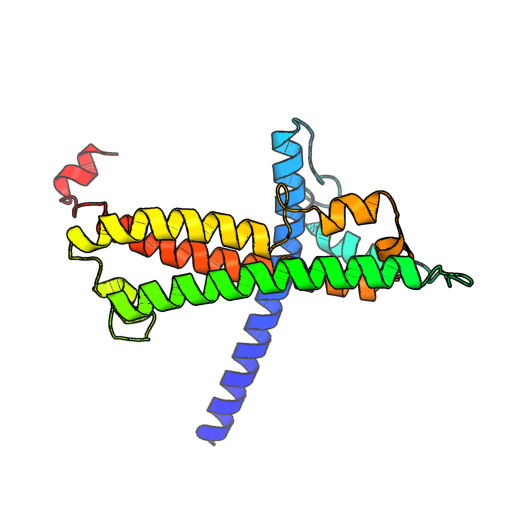.309 1.00 71.06 196 ILE A C 1
ATOM 1662 O O . ILE A 1 196 ? -15.174 6.392 13.973 1.00 71.06 196 ILE A O 1
ATOM 1666 N N . ILE A 1 197 ? -14.785 4.695 12.543 1.00 66.06 197 ILE A N 1
ATOM 1667 C CA . ILE A 1 197 ? -16.198 4.311 12.360 1.00 66.06 197 ILE A CA 1
ATOM 1668 C C . ILE A 1 197 ? -16.876 4.062 13.709 1.00 66.06 197 ILE A C 1
ATOM 1670 O O . ILE A 1 197 ? -17.972 4.566 13.950 1.00 66.06 197 ILE A O 1
ATOM 1674 N N . ARG A 1 198 ? -16.212 3.338 14.618 1.00 66.25 198 ARG A N 1
ATOM 1675 C CA . ARG A 1 198 ? -16.757 3.060 15.956 1.00 66.25 198 ARG A CA 1
ATOM 1676 C C . ARG A 1 198 ? -16.938 4.309 16.818 1.00 66.25 198 ARG A C 1
ATOM 1678 O O . ARG A 1 198 ? -17.715 4.256 17.763 1.00 66.25 198 ARG A O 1
ATOM 1685 N N . GLY A 1 199 ? -16.218 5.393 16.529 1.00 61.28 199 GLY A N 1
ATOM 1686 C CA . GLY A 1 199 ? -16.361 6.663 17.244 1.00 61.28 199 GLY A CA 1
ATOM 1687 C C . GLY A 1 199 ? -17.400 7.603 16.646 1.00 61.28 199 GLY A C 1
ATOM 1688 O O . GLY A 1 199 ? -17.994 8.375 17.389 1.00 61.28 199 GLY A O 1
ATOM 1689 N N . ILE A 1 200 ? -17.624 7.544 15.328 1.00 66.69 200 ILE A N 1
ATOM 1690 C CA . ILE A 1 200 ? -18.617 8.385 14.640 1.00 66.69 200 ILE A CA 1
ATOM 1691 C C . ILE A 1 200 ? -20.033 7.843 14.846 1.00 66.69 200 ILE A C 1
ATOM 1693 O O . ILE A 1 200 ? -20.957 8.619 15.081 1.00 66.69 200 ILE A O 1
ATOM 1697 N N . LEU A 1 201 ? -20.226 6.528 14.706 1.00 65.69 201 LEU A N 1
ATOM 1698 C CA . LEU A 1 201 ? -21.570 5.960 14.650 1.00 65.69 201 LEU A CA 1
ATOM 1699 C C . LEU A 1 201 ? -22.143 5.708 16.054 1.00 65.69 201 LEU A C 1
ATOM 1701 O O . LEU A 1 201 ? -21.574 4.912 16.809 1.00 65.69 201 LEU A O 1
ATOM 1705 N N . PRO A 1 202 ? -23.293 6.319 16.407 1.00 64.44 202 PRO A N 1
ATOM 1706 C CA . PRO A 1 202 ? -24.021 5.939 17.608 1.00 64.44 202 PRO A CA 1
ATOM 1707 C C . PRO A 1 202 ? -24.509 4.489 17.486 1.00 64.44 202 PRO A C 1
ATOM 1709 O O . PRO A 1 202 ? -24.739 3.978 16.389 1.00 64.44 202 PRO A O 1
ATOM 1712 N N . ARG A 1 203 ? -24.679 3.803 18.624 1.00 73.88 203 ARG A N 1
ATOM 1713 C CA . ARG A 1 203 ? -25.251 2.449 18.628 1.00 73.88 203 ARG A CA 1
ATOM 1714 C C . ARG A 1 203 ? -26.710 2.523 18.181 1.00 73.88 203 ARG A C 1
ATOM 1716 O O . ARG A 1 203 ? -27.539 3.060 18.908 1.00 73.88 203 ARG A O 1
ATOM 1723 N N . ILE A 1 204 ? -27.001 1.964 17.012 1.00 73.88 204 ILE A N 1
ATOM 1724 C CA . ILE A 1 204 ? -28.362 1.851 16.479 1.00 73.88 204 ILE A CA 1
ATOM 1725 C C . ILE A 1 204 ? -29.094 0.744 17.254 1.00 73.88 204 ILE A C 1
ATOM 1727 O O . ILE A 1 204 ? -28.518 -0.321 17.507 1.00 73.88 204 ILE A O 1
ATOM 1731 N N . ARG A 1 205 ? -30.344 0.989 17.670 1.00 78.38 205 ARG A N 1
ATOM 1732 C CA . ARG A 1 205 ? -31.192 -0.057 18.273 1.00 78.38 205 ARG A CA 1
ATOM 1733 C C . ARG A 1 205 ? -31.607 -1.075 17.215 1.00 78.38 205 ARG A C 1
ATOM 1735 O O . ARG A 1 205 ? -31.786 -0.728 16.055 1.00 78.38 205 ARG A O 1
ATOM 1742 N N . TYR A 1 206 ? -31.801 -2.327 17.629 1.00 77.25 206 TYR A N 1
ATOM 1743 C CA . TYR A 1 206 ? -32.152 -3.410 16.704 1.00 77.25 206 TYR A CA 1
ATOM 1744 C C . TYR A 1 206 ? -33.443 -3.115 15.919 1.00 77.25 206 TYR A C 1
ATOM 1746 O O . TYR A 1 206 ? -33.516 -3.427 14.737 1.00 77.25 206 TYR A O 1
ATOM 1754 N N . ASP A 1 207 ? -34.408 -2.430 16.543 1.00 80.00 207 ASP A N 1
ATOM 1755 C CA . ASP A 1 207 ? -35.650 -2.008 15.885 1.00 80.00 207 ASP A CA 1
ATOM 1756 C C . ASP A 1 207 ? -35.379 -1.027 14.733 1.00 80.00 207 ASP A C 1
ATOM 1758 O O . ASP A 1 207 ? -35.863 -1.229 13.626 1.00 80.00 207 ASP A O 1
ATOM 1762 N N . GLU A 1 208 ? -34.541 -0.008 14.958 1.00 80.19 208 GLU A N 1
ATOM 1763 C CA . GLU A 1 208 ? -34.143 0.987 13.946 1.00 80.19 208 GLU A CA 1
ATOM 1764 C C . GLU A 1 208 ? -33.324 0.356 12.804 1.00 80.19 208 GLU A C 1
ATOM 1766 O O . GLU A 1 208 ? -33.398 0.816 11.667 1.00 80.19 208 GLU A O 1
ATOM 1771 N N . LEU A 1 209 ? -32.578 -0.720 13.083 1.00 76.69 209 LEU A N 1
ATOM 1772 C CA . LEU A 1 209 ? -31.801 -1.448 12.078 1.00 76.69 209 LEU A CA 1
ATOM 1773 C C . LEU A 1 209 ? -32.700 -2.177 11.069 1.00 76.69 209 LEU A C 1
ATOM 1775 O O . LEU A 1 209 ? -32.393 -2.179 9.880 1.00 76.69 209 LEU A O 1
ATOM 1779 N N . ILE A 1 210 ? -33.808 -2.768 11.528 1.00 79.25 210 ILE A N 1
ATOM 1780 C CA . ILE A 1 210 ? -34.749 -3.507 10.669 1.00 79.25 210 ILE A CA 1
ATOM 1781 C C . ILE A 1 210 ? -35.457 -2.565 9.685 1.00 79.25 210 ILE A C 1
ATOM 1783 O O . ILE A 1 210 ? -35.730 -2.968 8.562 1.00 79.25 210 ILE A O 1
ATOM 1787 N N . TYR A 1 211 ? -35.702 -1.307 10.069 1.00 82.75 211 TYR A N 1
ATOM 1788 C CA . TYR A 1 211 ? -36.282 -0.294 9.175 1.00 82.75 211 TYR A CA 1
ATOM 1789 C C . TYR A 1 211 ? -35.296 0.270 8.138 1.00 82.75 211 TYR A C 1
ATOM 1791 O O . TYR A 1 211 ? -35.725 0.962 7.218 1.00 82.75 211 TYR A O 1
ATOM 1799 N N . LEU A 1 212 ? -33.988 0.037 8.303 1.00 74.44 212 LEU A N 1
ATOM 1800 C CA . LEU A 1 212 ? -32.942 0.575 7.425 1.00 74.44 212 LEU A CA 1
ATOM 1801 C C . LEU A 1 212 ? -32.592 -0.361 6.249 1.00 74.44 212 LEU A C 1
ATOM 1803 O O . LEU A 1 212 ? -31.908 0.073 5.320 1.00 74.44 212 LEU A O 1
ATOM 1807 N N . CYS A 1 213 ? -33.009 -1.631 6.318 1.00 55.69 213 CYS A N 1
ATOM 1808 C CA . CYS A 1 213 ? -32.909 -2.614 5.235 1.00 55.69 213 CYS A CA 1
ATOM 1809 C C . CYS A 1 213 ? -34.102 -2.511 4.283 1.00 55.69 213 CYS A C 1
ATOM 1811 O O . CYS A 1 213 ? -33.858 -2.643 3.063 1.00 55.69 213 CYS A O 1
#

Secondary structure (DSSP, 8-state):
-HHHHHHHHHHHHHHHHHHHHHHHHHHHHHHHHHHHHHHTTS--S-SSSGGGTTHHHHHHHHHHH------S---HHHHHHHHHHHHHHHHHHHHHHHHHHHHHHHHHS---HHHHHHHTT-HHHHHHHHHHHHHHHHHHHHHTT-TTS-HHHHHHHHT-HHHHHS-THHHHHHHHHHHHHHHHHHHHHHHHHHHHHHHHS----HHHHHTT-

pLDDT: mean 79.7, std 10.63, range [46.09, 94.44]

Sequence (213 aa):
LHYINYTIITMVSILILEIYVLVGVAFLTLLERKILGYIQERKGPNKVGVGGIFQPFRDAIKLFRKEVFIVYKSRHYIYYIWAVRSISQTLSYEVRLIMIFLVLIILRERYSFLDFLKWQLYLWYLFMVIPLFLVFVLRIIAELNRTPMDFVEGESELVSGFNVEYFRGGFALIFIAEYGIIIFFRYLVVVFFIIIIRGILPRIRYDELIYLC

InterPro domains:
  IPR001694 NADH:ubiquinone oxidoreductase, subunit 1/F420H2 oxidoreductase subunit H [PF00146] (14-81)
  IPR001694 NADH:ubiquinone oxidoreductase, subunit 1/F420H2 oxidoreductase subunit H [PF00146] (83-194)
  IPR001694 NADH:ubiquinone oxidoreductase, subunit 1/F420H2 oxidoreductase subunit H [PTHR11432] (83-193)
  IPR018086 NADH:ubiquinone oxidoreductase, subunit 1, conserved site [PS00667] (52-67)

Organism: NCBI:txid2715315